Protein AF-A0A8J3N6V7-F1 (afdb_monomer_lite)

pLDDT: mean 83.34, std 15.11, range [44.16, 98.31]

Structure (mmCIF, N/CA/C/O backbone):
data_AF-A0A8J3N6V7-F1
#
_entry.id   AF-A0A8J3N6V7-F1
#
loop_
_atom_site.group_PDB
_atom_site.id
_atom_site.type_symbol
_atom_site.label_atom_id
_atom_site.label_alt_id
_atom_site.label_comp_id
_atom_site.label_asym_id
_atom_site.label_entity_id
_atom_site.label_seq_id
_atom_site.pdbx_PDB_ins_code
_atom_site.Cartn_x
_atom_site.Cartn_y
_atom_site.Cartn_z
_atom_site.occupancy
_atom_site.B_iso_or_equiv
_atom_site.auth_seq_id
_atom_site.auth_comp_id
_atom_site.auth_asym_id
_atom_site.auth_atom_id
_atom_site.pdbx_PDB_model_num
ATOM 1 N N . MET A 1 1 ? -16.005 19.992 15.687 1.00 70.00 1 MET A N 1
ATOM 2 C CA . MET A 1 1 ? -16.050 19.613 14.251 1.00 70.00 1 MET A CA 1
ATOM 3 C C . MET A 1 1 ? -14.621 19.441 13.765 1.00 70.00 1 MET A C 1
ATOM 5 O O . MET A 1 1 ? -13.797 20.247 14.166 1.00 70.00 1 MET A O 1
ATOM 9 N N . VAL A 1 2 ? -14.313 18.426 12.957 1.00 78.38 2 VAL A N 1
ATOM 10 C CA . VAL A 1 2 ? -12.953 18.205 12.432 1.00 78.38 2 VAL A CA 1
ATOM 11 C C . VAL A 1 2 ? -13.004 18.230 10.909 1.00 78.38 2 VAL A C 1
ATOM 13 O O . VAL A 1 2 ? -13.866 17.579 10.324 1.00 78.38 2 VAL A O 1
ATOM 16 N N . LEU A 1 3 ? -12.114 18.998 10.284 1.00 80.56 3 LEU A N 1
ATOM 17 C CA . LEU A 1 3 ? -11.921 19.032 8.836 1.00 80.56 3 LEU A CA 1
ATOM 18 C C . LEU A 1 3 ? -10.504 18.544 8.528 1.00 80.56 3 LEU A C 1
ATOM 20 O O . LEU A 1 3 ? -9.555 19.041 9.123 1.00 80.56 3 LEU A O 1
ATOM 24 N N . GLY A 1 4 ? -10.364 17.579 7.621 1.00 83.25 4 GLY A N 1
ATOM 25 C CA . GLY A 1 4 ? -9.066 17.080 7.163 1.00 83.25 4 GLY A CA 1
ATOM 26 C C . GLY A 1 4 ? -8.728 17.609 5.772 1.00 83.25 4 GLY A C 1
ATOM 27 O O . GLY A 1 4 ? -9.557 17.519 4.867 1.00 83.25 4 GLY A O 1
ATOM 28 N N . LEU A 1 5 ? -7.523 18.147 5.604 1.00 82.62 5 LEU A N 1
ATOM 29 C CA . LEU A 1 5 ? -6.927 18.494 4.318 1.00 82.62 5 LEU A CA 1
ATOM 30 C C . LEU A 1 5 ? -5.714 17.594 4.095 1.00 82.62 5 LEU A C 1
ATOM 32 O O . LEU A 1 5 ? -4.685 17.752 4.755 1.00 82.62 5 LEU A O 1
ATOM 36 N N . ASP A 1 6 ? -5.869 16.644 3.177 1.00 81.44 6 ASP A N 1
ATOM 37 C CA . ASP A 1 6 ? -4.830 15.674 2.846 1.00 81.44 6 ASP A CA 1
ATOM 38 C C . ASP A 1 6 ? -3.865 16.223 1.780 1.00 81.44 6 ASP A C 1
ATOM 40 O O . ASP A 1 6 ? -4.287 16.973 0.896 1.00 81.44 6 ASP A O 1
ATOM 44 N N . ALA A 1 7 ? -2.587 15.851 1.884 1.00 77.88 7 ALA A N 1
ATOM 45 C CA . ALA A 1 7 ? -1.498 16.173 0.957 1.00 77.88 7 ALA A CA 1
ATOM 46 C C . ALA A 1 7 ? -1.529 17.614 0.400 1.00 77.88 7 ALA A C 1
ATOM 48 O O . ALA A 1 7 ? -1.449 17.842 -0.811 1.00 77.88 7 ALA A O 1
ATOM 49 N N . VAL A 1 8 ? -1.659 18.614 1.281 1.00 81.06 8 VAL A N 1
ATOM 50 C CA . VAL A 1 8 ? -1.829 20.025 0.876 1.00 81.06 8 VAL A CA 1
ATOM 51 C C . VAL A 1 8 ? -0.687 20.513 -0.011 1.00 81.06 8 VAL A C 1
ATOM 53 O O . VAL A 1 8 ? -0.921 21.326 -0.904 1.00 81.06 8 VAL A O 1
ATOM 56 N N . ASP A 1 9 ? 0.524 19.995 0.194 1.00 74.69 9 ASP A N 1
ATOM 57 C CA . ASP A 1 9 ? 1.699 20.315 -0.610 1.00 74.69 9 ASP A CA 1
ATOM 58 C C . ASP A 1 9 ? 1.623 19.784 -2.055 1.00 74.69 9 ASP A C 1
ATOM 60 O O . ASP A 1 9 ? 2.189 20.394 -2.957 1.00 74.69 9 ASP A O 1
ATOM 64 N N . GLU A 1 10 ? 0.873 18.710 -2.321 1.00 74.25 10 GLU A N 1
ATOM 65 C CA . GLU A 1 10 ? 0.648 18.206 -3.686 1.00 74.25 10 GLU A CA 1
ATOM 66 C C . GLU A 1 10 ? -0.316 19.124 -4.459 1.00 74.25 10 GLU A C 1
ATOM 68 O O . GLU A 1 10 ? -0.092 19.449 -5.629 1.00 74.25 10 GLU A O 1
ATOM 73 N N . ALA A 1 11 ? -1.334 19.658 -3.775 1.00 69.00 11 ALA A N 1
ATOM 74 C CA . ALA A 1 11 ? -2.260 20.640 -4.342 1.00 69.00 11 ALA A CA 1
ATOM 75 C C . ALA A 1 11 ? -1.586 21.989 -4.682 1.00 69.00 11 ALA A C 1
ATOM 77 O O . ALA A 1 11 ? -2.120 22.762 -5.484 1.00 69.00 11 ALA A O 1
ATOM 78 N N . LEU A 1 12 ? -0.391 22.267 -4.138 1.00 64.50 12 LEU A N 1
ATOM 79 C CA . LEU A 1 12 ? 0.423 23.442 -4.488 1.00 64.50 12 LEU A CA 1
ATOM 80 C C . LEU A 1 12 ? 0.924 23.428 -5.930 1.00 64.50 12 LEU A C 1
ATOM 82 O O . LEU A 1 12 ? 1.363 24.463 -6.429 1.00 64.50 12 LEU A O 1
ATOM 86 N N . HIS A 1 13 ? 0.848 22.290 -6.615 1.00 63.00 13 HIS A N 1
ATOM 87 C CA . HIS A 1 13 ? 1.243 22.174 -8.014 1.00 63.00 13 HIS A CA 1
ATOM 88 C C . HIS A 1 13 ? 0.054 22.262 -8.987 1.00 63.00 13 HIS A C 1
ATOM 90 O O . HIS A 1 13 ? 0.258 22.510 -10.175 1.00 63.00 13 HIS A O 1
ATOM 96 N N . GLU A 1 14 ? -1.191 22.167 -8.501 1.00 63.19 14 GLU A N 1
ATOM 97 C CA . GLU A 1 14 ? -2.401 22.256 -9.331 1.00 63.19 14 GLU A CA 1
ATOM 98 C C . GLU A 1 14 ? -2.981 23.683 -9.371 1.00 63.19 14 GLU A C 1
ATOM 100 O O . GLU A 1 14 ? -3.618 24.156 -8.429 1.00 63.19 14 GLU A O 1
ATOM 105 N N . SER A 1 15 ? -2.804 24.379 -10.496 1.00 59.84 15 SER A N 1
ATOM 106 C CA . SER A 1 15 ? -3.054 25.826 -10.651 1.00 59.84 15 SER A CA 1
ATOM 107 C C . SER A 1 15 ? -4.484 26.316 -10.356 1.00 59.84 15 SER A C 1
ATOM 109 O O . SER A 1 15 ? -4.684 27.505 -10.109 1.00 59.84 15 SER A O 1
ATOM 111 N N . GLY A 1 16 ? -5.492 25.439 -10.357 1.00 66.44 16 GLY A N 1
ATOM 112 C CA . GLY A 1 16 ? -6.901 25.834 -10.224 1.00 66.44 16 GLY A CA 1
ATOM 113 C C . GLY A 1 16 ? -7.417 26.005 -8.789 1.00 66.44 16 GLY A C 1
ATOM 114 O O . GLY A 1 16 ? -8.320 26.808 -8.557 1.00 66.44 16 GLY A O 1
ATOM 115 N N . LYS A 1 17 ? -6.873 25.266 -7.810 1.00 67.19 17 LYS A N 1
ATOM 116 C CA . LYS A 1 17 ? -7.436 25.182 -6.439 1.00 67.19 17 LYS A CA 1
ATOM 117 C C . LYS A 1 17 ? -6.593 25.874 -5.365 1.00 67.19 17 LYS A C 1
ATOM 119 O O . LYS A 1 17 ? -7.072 26.083 -4.249 1.00 67.19 17 LYS A O 1
ATOM 124 N N . GLN A 1 18 ? -5.379 26.294 -5.713 1.00 77.25 18 GLN A N 1
ATOM 125 C CA . GLN A 1 18 ? -4.401 26.874 -4.787 1.00 77.25 18 GLN A CA 1
ATOM 126 C C . GLN A 1 18 ? -4.937 28.076 -4.009 1.00 77.25 18 GLN A C 1
ATOM 128 O O . GLN A 1 18 ? -4.739 28.166 -2.802 1.00 77.25 18 GLN A O 1
ATOM 133 N N . ASN A 1 19 ? -5.663 28.983 -4.668 1.00 80.00 19 ASN A N 1
ATOM 134 C CA . ASN A 1 19 ? -6.143 30.206 -4.021 1.00 80.00 19 ASN A CA 1
ATOM 135 C C . ASN A 1 19 ? -7.217 29.947 -2.959 1.00 80.00 19 ASN A C 1
ATOM 137 O O . ASN A 1 19 ? -7.234 30.629 -1.937 1.00 80.00 19 ASN A O 1
ATOM 141 N N . ALA A 1 20 ? -8.117 28.987 -3.183 1.00 83.56 20 ALA A N 1
ATOM 142 C CA . ALA A 1 20 ? -9.148 28.646 -2.205 1.00 83.56 20 ALA A CA 1
ATOM 143 C C . ALA A 1 20 ? -8.531 27.946 -0.988 1.00 83.56 20 ALA A C 1
ATOM 145 O O . ALA A 1 20 ? -8.817 28.321 0.148 1.00 83.56 20 ALA A O 1
ATOM 146 N N . LEU A 1 21 ? -7.628 26.994 -1.237 1.00 85.25 21 LEU A N 1
ATOM 147 C CA . LEU A 1 21 ? -6.904 26.265 -0.199 1.00 85.25 21 LEU A CA 1
ATOM 148 C C . LEU A 1 21 ? -6.037 27.203 0.650 1.00 85.25 21 LEU A C 1
ATOM 150 O O . LEU A 1 21 ? -6.112 27.170 1.875 1.00 85.25 21 LEU A O 1
ATOM 154 N N . ARG A 1 22 ? -5.294 28.110 0.003 1.00 86.19 22 ARG A N 1
ATOM 155 C CA . ARG A 1 22 ? -4.493 29.141 0.676 1.00 86.19 22 ARG A CA 1
ATOM 156 C C . ARG A 1 22 ? -5.351 30.014 1.581 1.00 86.19 22 ARG A C 1
ATOM 158 O O . ARG A 1 22 ? -4.991 30.235 2.729 1.00 86.19 22 ARG A O 1
ATOM 165 N N . LYS A 1 23 ? -6.481 30.511 1.067 1.00 87.69 23 LYS A N 1
ATOM 166 C CA . LYS A 1 23 ? -7.403 31.359 1.835 1.00 87.69 23 LYS A CA 1
ATOM 167 C C . LYS A 1 23 ? -7.973 30.628 3.044 1.00 87.69 23 LYS A C 1
ATOM 169 O O . LYS A 1 23 ? -8.047 31.228 4.106 1.00 87.69 23 LYS A O 1
ATOM 174 N N . LEU A 1 24 ? -8.348 29.357 2.892 1.00 87.31 24 LEU A N 1
ATOM 175 C CA . LEU A 1 24 ? -8.843 28.540 3.998 1.00 87.31 24 LEU A CA 1
ATOM 176 C C . LEU A 1 24 ? -7.774 28.369 5.085 1.00 87.31 24 LEU A C 1
ATOM 178 O O . LEU A 1 24 ? -8.057 28.619 6.250 1.00 87.31 24 LEU A O 1
ATOM 182 N N . LEU A 1 25 ? -6.552 27.996 4.695 1.00 87.50 25 LEU A N 1
ATOM 183 C CA . LEU A 1 25 ? -5.441 27.784 5.625 1.00 87.50 25 LEU A CA 1
ATOM 184 C C . LEU A 1 25 ? -5.041 29.072 6.349 1.00 87.50 25 LEU A C 1
ATOM 186 O O . LEU A 1 25 ? -4.900 29.056 7.566 1.00 87.50 25 LEU A O 1
ATOM 190 N N . LEU A 1 26 ? -4.923 30.192 5.625 1.00 86.31 26 LEU A N 1
ATOM 191 C CA . LEU A 1 26 ? -4.644 31.501 6.223 1.00 86.31 26 LEU A CA 1
ATOM 192 C C . LEU A 1 26 ? -5.761 31.949 7.163 1.00 86.31 26 LEU A C 1
ATOM 194 O O . LEU A 1 26 ? -5.479 32.413 8.259 1.00 86.31 26 LEU A O 1
ATOM 198 N N . TRP A 1 27 ? -7.023 31.771 6.770 1.00 87.06 27 TRP A N 1
ATOM 199 C CA . TRP A 1 27 ? -8.147 32.111 7.634 1.00 87.06 27 TRP A CA 1
ATOM 200 C C . TRP A 1 27 ? -8.127 31.284 8.922 1.00 87.06 27 TRP A C 1
ATOM 202 O O . TRP A 1 27 ? -8.248 31.845 10.007 1.00 87.06 27 TRP A O 1
ATOM 212 N N . SER A 1 28 ? -7.929 29.965 8.823 1.00 85.38 28 SER A N 1
ATOM 213 C CA . SER A 1 28 ? -7.804 29.094 9.997 1.00 85.38 28 SER A CA 1
ATOM 214 C C . SER A 1 28 ? -6.628 29.503 10.883 1.00 85.38 28 SER A C 1
ATOM 216 O O . SER A 1 28 ? -6.771 29.519 12.102 1.00 85.38 28 SER A O 1
ATOM 218 N N . TRP A 1 29 ? -5.509 29.903 10.278 1.00 81.31 29 TRP A N 1
ATOM 219 C CA . TRP A 1 29 ? -4.335 30.405 10.983 1.00 81.31 29 TRP A CA 1
ATOM 220 C C . TRP A 1 29 ? -4.597 31.709 11.749 1.00 81.31 29 TRP A C 1
ATOM 222 O O . TRP A 1 29 ? -4.253 31.828 12.922 1.00 81.31 29 TRP A O 1
ATOM 232 N N . GLU A 1 30 ? -5.263 32.675 11.116 1.00 82.88 30 GLU A N 1
ATOM 233 C CA . GLU A 1 30 ? -5.675 33.926 11.762 1.00 82.88 30 GLU A CA 1
ATOM 234 C C . GLU A 1 30 ? -6.619 33.668 12.942 1.00 82.88 30 GLU A C 1
ATOM 236 O O . GLU A 1 30 ? -6.510 34.324 13.977 1.00 82.88 30 GLU A O 1
ATOM 241 N N . GLN A 1 31 ? -7.536 32.700 12.814 1.00 82.94 31 GLN A N 1
ATOM 242 C CA . GLN A 1 31 ? -8.424 32.338 13.920 1.00 82.94 31 GLN A CA 1
ATOM 243 C C . GLN A 1 31 ? -7.650 31.755 15.107 1.00 82.94 31 GLN A C 1
ATOM 245 O O . GLN A 1 31 ? -7.981 32.099 16.240 1.00 82.94 31 GLN A O 1
ATOM 250 N N . GLU A 1 32 ? -6.622 30.935 14.863 1.00 78.00 32 GLU A N 1
ATOM 251 C CA . GLU A 1 32 ? -5.785 30.330 15.910 1.00 78.00 32 GLU A CA 1
ATOM 252 C C . GLU A 1 32 ? -5.139 31.400 16.805 1.00 78.00 32 GLU A C 1
ATOM 254 O O . GLU A 1 32 ? -5.263 31.349 18.027 1.00 78.00 32 GLU A O 1
ATOM 259 N N . GLY A 1 33 ? -4.561 32.447 16.204 1.00 70.44 33 GLY A N 1
ATOM 260 C CA . GLY A 1 33 ? -3.965 33.572 16.941 1.00 70.44 33 GLY A CA 1
ATOM 261 C C . GLY A 1 33 ? -4.962 34.388 17.780 1.00 70.44 33 GLY A C 1
ATOM 262 O O . GLY A 1 33 ? -4.566 35.160 18.655 1.00 70.44 33 GLY A O 1
ATOM 263 N N . HIS A 1 34 ? -6.266 34.224 17.543 1.00 73.25 34 HIS A N 1
ATOM 264 C CA . HIS A 1 34 ? -7.337 34.887 18.286 1.00 73.25 34 HIS A CA 1
ATOM 265 C C . HIS A 1 34 ? -8.059 33.966 19.282 1.00 73.25 34 HIS A C 1
ATOM 267 O O . HIS A 1 34 ? -8.936 34.435 20.021 1.00 73.25 34 HIS A O 1
ATOM 273 N N . LEU A 1 35 ? -7.705 32.677 19.348 1.00 71.81 35 LEU A N 1
ATOM 274 C CA . LEU A 1 35 ? -8.331 31.737 20.270 1.00 71.81 35 LEU A CA 1
ATOM 275 C C . LEU A 1 35 ? -7.929 32.044 21.718 1.00 71.81 35 LEU A C 1
ATOM 277 O O . LEU A 1 35 ? -6.791 31.877 22.139 1.00 71.81 35 LEU A O 1
ATOM 281 N N . ARG A 1 36 ? -8.917 32.462 22.518 1.00 59.41 36 ARG A N 1
ATOM 282 C CA . ARG A 1 36 ? -8.827 32.526 23.991 1.00 59.41 36 ARG A CA 1
ATOM 283 C C . ARG A 1 36 ? -9.503 31.332 24.684 1.00 59.41 36 ARG A C 1
ATOM 285 O O . ARG A 1 36 ? -9.484 31.250 25.907 1.00 59.41 36 ARG A O 1
ATOM 292 N N . GLN A 1 37 ? -10.163 30.456 23.923 1.00 69.75 37 GLN A N 1
ATOM 293 C CA . GLN A 1 37 ? -10.975 29.320 24.388 1.00 69.75 37 GLN A CA 1
ATOM 294 C C . GLN A 1 37 ? -10.805 28.115 23.446 1.00 69.75 37 GLN A C 1
ATOM 296 O O . GLN A 1 37 ? -10.149 28.234 22.414 1.00 69.75 37 GLN A O 1
ATOM 301 N N . GLN A 1 38 ? -11.421 26.972 23.781 1.00 72.00 38 GLN A N 1
ATOM 302 C CA . GLN A 1 38 ? -11.416 25.776 22.929 1.00 72.00 38 GLN A CA 1
ATOM 303 C C . GLN A 1 38 ? -11.947 26.068 21.511 1.00 72.00 38 GLN A C 1
ATOM 305 O O . GLN A 1 38 ? -12.968 26.751 21.361 1.00 72.00 38 GLN A O 1
ATOM 310 N N . PRO A 1 39 ? -11.300 25.522 20.466 1.00 75.12 39 PRO A N 1
ATOM 311 C CA . PRO A 1 39 ? -11.699 25.762 19.089 1.00 75.12 39 PRO A CA 1
ATOM 312 C C . PRO A 1 39 ? -13.065 25.137 18.781 1.00 75.12 39 PRO A C 1
ATOM 314 O O . PRO A 1 39 ? -13.363 23.999 19.143 1.00 75.12 39 PRO A O 1
ATOM 317 N N . ARG A 1 40 ? -13.903 25.869 18.034 1.00 79.38 40 ARG A N 1
ATOM 318 C CA . ARG A 1 40 ? -15.197 25.358 17.533 1.00 79.38 40 ARG A CA 1
ATOM 319 C C . ARG A 1 40 ? -15.012 24.279 16.457 1.00 79.38 40 ARG A C 1
ATOM 321 O O . ARG A 1 40 ? -15.890 23.433 16.252 1.00 79.38 40 ARG A O 1
ATOM 328 N N . ALA A 1 41 ? -13.880 24.319 15.760 1.00 80.19 41 ALA A N 1
ATOM 329 C CA . ALA A 1 41 ? -13.495 23.347 14.755 1.00 80.19 41 ALA A CA 1
ATOM 330 C C . ALA A 1 41 ? -11.974 23.179 14.713 1.00 80.19 41 ALA A C 1
ATOM 332 O O . ALA A 1 41 ? -11.251 24.151 14.898 1.00 80.19 41 ALA A O 1
ATOM 333 N N . THR A 1 42 ? -11.518 21.963 14.428 1.00 80.88 42 THR A N 1
ATOM 334 C CA . THR A 1 42 ? -10.102 21.623 14.258 1.00 80.88 42 THR A CA 1
ATOM 335 C C . THR A 1 42 ? -9.836 21.331 12.789 1.00 80.88 42 THR A C 1
ATOM 337 O O . THR A 1 42 ? -10.547 20.525 12.183 1.00 80.88 42 THR A O 1
ATOM 340 N N . LEU A 1 43 ? -8.821 21.981 12.223 1.00 82.69 43 LEU A N 1
ATOM 341 C CA . LEU A 1 43 ? -8.315 21.682 10.889 1.00 82.69 43 LEU A CA 1
ATOM 342 C C . LEU A 1 43 ? -7.086 20.782 11.024 1.00 82.69 43 LEU A C 1
ATOM 344 O O . LEU A 1 43 ? -6.097 21.182 11.627 1.00 82.69 43 LEU A O 1
ATOM 348 N N . ILE A 1 44 ? -7.151 19.578 10.468 1.00 83.06 44 ILE A N 1
ATOM 349 C CA . ILE A 1 44 ? -6.011 18.668 10.369 1.00 83.06 44 ILE A CA 1
ATOM 350 C C . ILE A 1 44 ? -5.441 18.819 8.967 1.00 83.06 44 ILE A C 1
ATOM 352 O O . ILE A 1 44 ? -6.160 18.643 7.985 1.00 83.06 44 ILE A O 1
ATOM 356 N N . VAL A 1 45 ? -4.161 19.159 8.880 1.00 81.69 45 VAL A N 1
ATOM 357 C CA . VAL A 1 45 ? -3.454 19.352 7.614 1.00 81.69 45 VAL A CA 1
ATOM 358 C C . VAL A 1 45 ? -2.314 18.357 7.548 1.00 81.69 45 VAL A C 1
ATOM 360 O O . VAL A 1 45 ? -1.468 18.335 8.437 1.00 81.69 45 VAL A O 1
ATOM 363 N N . THR A 1 46 ? -2.261 17.563 6.486 1.00 81.12 46 THR A N 1
ATOM 364 C CA . THR A 1 46 ? -1.107 16.702 6.220 1.00 81.12 46 THR A CA 1
ATOM 365 C C . THR A 1 46 ? -0.270 17.305 5.098 1.00 81.12 46 THR A C 1
ATOM 367 O O . THR A 1 46 ? -0.807 17.716 4.063 1.00 81.12 46 THR A O 1
ATOM 370 N N . CYS A 1 47 ? 1.044 17.340 5.287 1.00 77.94 47 CYS A N 1
ATOM 371 C CA . CYS A 1 47 ? 2.004 17.756 4.272 1.00 77.94 47 CYS A CA 1
ATOM 372 C C . CYS A 1 47 ? 3.333 17.021 4.476 1.00 77.94 47 CYS A C 1
ATOM 374 O O . CYS A 1 47 ? 3.611 16.544 5.575 1.00 77.94 47 CYS A O 1
ATOM 376 N N . ARG A 1 48 ? 4.165 16.928 3.433 1.00 72.06 48 ARG A N 1
ATOM 377 C CA . ARG A 1 48 ? 5.506 16.316 3.551 1.00 72.06 48 ARG A CA 1
ATOM 378 C C . ARG A 1 48 ? 6.507 17.190 4.302 1.00 72.06 48 ARG A C 1
ATOM 380 O O . ARG A 1 48 ? 7.392 16.668 4.970 1.00 72.06 48 ARG A O 1
ATOM 387 N N . ASN A 1 49 ? 6.404 18.507 4.139 1.00 75.44 49 ASN A N 1
ATOM 388 C CA . ASN A 1 49 ? 7.351 19.462 4.698 1.00 75.44 49 ASN A CA 1
ATOM 389 C C . ASN A 1 49 ? 6.604 20.682 5.246 1.00 75.44 49 ASN A C 1
ATOM 391 O O . ASN A 1 49 ? 6.148 21.548 4.496 1.00 75.44 49 ASN A O 1
ATOM 395 N N . THR A 1 50 ? 6.510 20.761 6.572 1.00 77.12 50 THR A N 1
ATOM 396 C CA . THR A 1 50 ? 5.850 21.863 7.283 1.00 77.12 50 THR A CA 1
ATOM 397 C C . THR A 1 50 ? 6.507 23.214 6.988 1.00 77.12 50 THR A C 1
ATOM 399 O O . THR A 1 50 ? 5.814 24.229 6.917 1.00 77.12 50 THR A O 1
ATOM 402 N N . ASN A 1 51 ? 7.818 23.241 6.719 1.00 77.69 51 ASN A N 1
ATOM 403 C CA . ASN A 1 51 ? 8.539 24.473 6.389 1.00 77.69 51 ASN A CA 1
ATOM 404 C C . ASN A 1 51 ? 8.177 25.004 4.998 1.00 77.69 51 ASN A C 1
ATOM 406 O O . ASN A 1 51 ? 8.025 26.211 4.821 1.00 77.69 51 ASN A O 1
ATOM 410 N N . GLU A 1 52 ? 8.014 24.120 4.011 1.00 77.94 52 GLU A N 1
ATOM 411 C CA . GLU A 1 52 ? 7.557 24.516 2.672 1.00 77.94 52 GLU A CA 1
ATOM 412 C C . GLU A 1 52 ? 6.132 25.065 2.722 1.00 77.94 52 GLU A C 1
ATOM 414 O O . GLU A 1 52 ? 5.845 26.097 2.112 1.00 77.94 52 GLU A O 1
ATOM 419 N N . LEU A 1 53 ? 5.258 24.427 3.508 1.00 80.88 53 LEU A N 1
ATOM 420 C CA . LEU A 1 53 ? 3.893 24.898 3.716 1.00 80.88 53 LEU A CA 1
ATOM 421 C C . LEU A 1 53 ? 3.867 26.287 4.374 1.00 80.88 53 LEU A C 1
ATOM 423 O O . LEU A 1 53 ? 3.168 27.182 3.895 1.00 80.88 53 LEU A O 1
ATOM 427 N N . ALA A 1 54 ? 4.659 26.492 5.430 1.00 81.00 54 ALA A N 1
ATOM 428 C CA . ALA A 1 54 ? 4.788 27.785 6.099 1.00 81.00 54 ALA A CA 1
ATOM 429 C C . ALA A 1 54 ? 5.305 28.875 5.154 1.00 81.00 54 ALA A C 1
ATOM 431 O O . ALA A 1 54 ? 4.745 29.972 5.099 1.00 81.00 54 ALA A O 1
ATOM 432 N N . HIS A 1 55 ? 6.340 28.555 4.372 1.00 81.50 55 HIS A N 1
ATOM 433 C CA . HIS A 1 55 ? 6.910 29.465 3.385 1.00 81.50 55 HIS A CA 1
ATOM 434 C C . HIS A 1 55 ? 5.882 29.856 2.318 1.00 81.50 55 HIS A C 1
ATOM 436 O O . HIS A 1 55 ? 5.742 31.035 1.995 1.00 81.50 55 HIS A O 1
ATOM 442 N N . TRP A 1 56 ? 5.117 28.889 1.808 1.00 80.88 56 TRP A N 1
ATOM 443 C CA . TRP A 1 56 ? 4.074 29.149 0.820 1.00 80.88 56 TRP A CA 1
ATOM 444 C C . TRP A 1 56 ? 2.958 30.045 1.367 1.00 80.88 56 TRP A C 1
ATOM 446 O O . TRP A 1 56 ? 2.523 30.981 0.683 1.00 80.88 56 TRP A O 1
ATOM 456 N N . LEU A 1 57 ? 2.505 29.787 2.596 1.00 80.88 57 LEU A N 1
ATOM 457 C CA . LEU A 1 57 ? 1.496 30.607 3.267 1.00 80.88 57 LEU A CA 1
ATOM 458 C C . LEU A 1 57 ? 2.041 31.994 3.638 1.00 80.88 57 LEU A C 1
ATOM 460 O O . LEU A 1 57 ? 1.277 32.959 3.640 1.00 80.88 57 LEU A O 1
ATOM 464 N N . GLY A 1 58 ? 3.352 32.116 3.857 1.00 81.00 58 GLY A N 1
ATOM 465 C CA . GLY A 1 58 ? 4.001 33.345 4.309 1.00 81.00 58 GLY A CA 1
ATOM 466 C C . GLY A 1 58 ? 3.690 33.651 5.773 1.00 81.00 58 GLY A C 1
ATOM 467 O O . GLY A 1 58 ? 3.498 34.813 6.122 1.00 81.00 58 GLY A O 1
ATOM 468 N N . ILE A 1 59 ? 3.579 32.612 6.604 1.00 75.69 59 ILE A N 1
ATOM 469 C CA . ILE A 1 59 ? 3.193 32.727 8.014 1.00 75.69 59 ILE A CA 1
ATOM 470 C C . ILE A 1 59 ? 4.368 32.437 8.949 1.00 75.69 59 ILE A C 1
ATOM 472 O O . ILE A 1 59 ? 5.240 31.621 8.651 1.00 75.69 59 ILE A O 1
ATOM 476 N N . SER A 1 60 ? 4.346 33.100 10.101 1.00 72.88 60 SER A N 1
ATOM 477 C CA . SER A 1 60 ? 5.260 32.894 11.228 1.00 72.88 60 SER A CA 1
ATOM 478 C C . SER A 1 60 ? 4.470 32.403 12.437 1.00 72.88 60 SER A C 1
ATOM 480 O O . SER A 1 60 ? 3.248 32.546 12.458 1.00 72.88 60 SER A O 1
ATOM 482 N N . SER A 1 61 ? 5.163 31.861 13.444 1.00 66.50 61 SER A N 1
ATOM 483 C CA . SER A 1 61 ? 4.535 31.444 14.703 1.00 66.50 61 SER A CA 1
ATOM 484 C C . SER A 1 61 ? 3.693 32.565 15.328 1.00 66.50 61 SER A C 1
ATOM 486 O O . SER A 1 61 ? 4.174 33.701 15.388 1.00 66.50 61 SER A O 1
ATOM 488 N N . PRO A 1 62 ? 2.461 32.280 15.796 1.00 63.97 62 PRO A N 1
ATOM 489 C CA . PRO A 1 62 ? 1.617 33.246 16.482 1.00 63.97 62 PRO A CA 1
ATOM 490 C C . PRO A 1 62 ? 1.927 33.272 17.989 1.00 63.97 62 PRO A C 1
ATOM 492 O O . PRO A 1 62 ? 1.436 34.141 18.704 1.00 63.97 62 PRO A O 1
ATOM 495 N N . TYR A 1 63 ? 2.738 32.326 18.475 1.00 64.56 63 TYR A N 1
ATOM 496 C CA . TYR A 1 63 ? 3.148 32.194 19.859 1.00 64.56 63 TYR A CA 1
ATOM 497 C C . TYR A 1 63 ? 4.543 32.800 19.997 1.00 64.56 63 TYR A C 1
ATOM 499 O O . TYR A 1 63 ? 5.498 32.322 19.387 1.00 64.56 63 TYR A O 1
ATOM 507 N N . GLU A 1 64 ? 4.664 33.844 20.820 1.00 57.19 64 GLU A N 1
ATOM 508 C CA . GLU A 1 64 ? 5.885 34.657 20.976 1.00 57.19 64 GLU A CA 1
ATOM 509 C C . GLU A 1 64 ? 7.150 33.846 21.329 1.00 57.19 64 GLU A C 1
ATOM 511 O O . GLU A 1 64 ? 8.265 34.316 21.104 1.00 57.19 64 GLU A O 1
ATOM 516 N N . TYR A 1 65 ? 6.989 32.625 21.850 1.00 59.22 65 TYR A N 1
ATOM 517 C CA . TYR A 1 65 ? 8.077 31.748 22.290 1.00 59.22 65 TYR A CA 1
ATOM 518 C C . TYR A 1 65 ? 8.278 30.496 21.424 1.00 59.22 65 TYR A C 1
ATOM 520 O O . TYR A 1 65 ? 9.244 29.765 21.647 1.00 59.22 65 TYR A O 1
ATOM 528 N N . GLU A 1 66 ? 7.413 30.230 20.440 1.00 61.69 66 GLU A N 1
ATOM 529 C CA . GLU A 1 66 ? 7.572 29.069 19.557 1.00 61.69 66 GLU A CA 1
ATOM 530 C C . GLU A 1 66 ? 8.244 29.468 18.249 1.00 61.69 66 GLU A C 1
ATOM 532 O O . GLU A 1 66 ? 7.804 30.373 17.545 1.00 61.69 66 GLU A O 1
ATOM 537 N N . LEU A 1 67 ? 9.314 28.756 17.896 1.00 59.88 67 LEU A N 1
ATOM 538 C CA . LEU A 1 67 ? 10.064 28.986 16.660 1.00 59.88 67 LEU A CA 1
ATOM 539 C C . LEU A 1 67 ? 9.319 28.498 15.409 1.00 59.88 67 LEU A C 1
ATOM 541 O O . LEU A 1 67 ? 9.672 28.898 14.300 1.00 59.88 67 LEU A O 1
ATOM 545 N N . LYS A 1 68 ? 8.320 27.620 15.566 1.00 62.53 68 LYS A N 1
ATOM 546 C CA . LYS A 1 68 ? 7.633 26.958 14.456 1.00 62.53 68 LYS A CA 1
ATOM 547 C C . LYS A 1 68 ? 6.197 27.466 14.297 1.00 62.53 68 LYS A C 1
ATOM 549 O O . LYS A 1 68 ? 5.493 27.605 15.289 1.00 62.53 68 LYS A O 1
ATOM 554 N N . PRO A 1 69 ? 5.739 27.699 13.057 1.00 62.50 69 PRO A N 1
ATOM 555 C CA . PRO A 1 69 ? 4.404 28.202 12.759 1.00 62.50 69 PRO A CA 1
ATOM 556 C C . PRO A 1 69 ? 3.317 27.132 12.801 1.00 62.50 69 PRO A C 1
ATOM 558 O O . PRO A 1 69 ? 2.229 27.380 12.326 1.00 62.50 69 PRO A O 1
ATOM 561 N N . PHE A 1 70 ? 3.570 25.935 13.313 1.00 70.31 70 PHE A N 1
ATOM 562 C CA . PHE A 1 70 ? 2.530 24.932 13.494 1.00 70.31 70 PHE A CA 1
ATOM 563 C C . PHE A 1 70 ? 2.842 24.150 14.762 1.00 70.31 70 PHE A C 1
ATOM 565 O O . PHE A 1 70 ? 4.004 23.816 15.004 1.00 70.31 70 PHE A O 1
ATOM 572 N N . HIS A 1 71 ? 1.811 23.822 15.541 1.00 65.56 71 HIS A N 1
ATOM 573 C CA . HIS A 1 71 ? 1.918 22.741 16.512 1.00 65.56 71 HIS A CA 1
ATOM 574 C C . HIS A 1 71 ? 2.071 21.434 15.733 1.00 65.56 71 HIS A C 1
ATOM 576 O O . HIS A 1 71 ? 1.103 20.857 15.237 1.00 65.56 71 HIS A O 1
ATOM 582 N N . GLU A 1 72 ? 3.318 21.007 15.564 1.00 61.16 72 GLU A N 1
ATOM 583 C CA . GLU A 1 72 ? 3.648 19.740 14.931 1.00 61.16 72 GLU A CA 1
ATOM 584 C C . GLU A 1 72 ? 3.235 18.606 15.871 1.00 61.16 72 GLU A C 1
ATOM 586 O O . GLU A 1 72 ? 3.956 18.242 16.797 1.00 61.16 72 GLU A O 1
ATOM 591 N N . VAL A 1 73 ? 2.058 18.034 15.630 1.00 61.84 73 VAL A N 1
ATOM 592 C CA . VAL A 1 73 ? 1.808 16.655 16.039 1.00 61.84 73 VAL A CA 1
ATOM 593 C C . VAL A 1 73 ? 2.348 15.795 14.908 1.00 61.84 73 VAL A C 1
ATOM 595 O O . VAL A 1 73 ? 1.681 15.596 13.893 1.00 61.84 73 VAL A O 1
ATOM 598 N N . GLU A 1 74 ? 3.592 15.346 15.046 1.00 56.38 74 GLU A N 1
ATOM 599 C CA . GLU A 1 74 ? 4.164 14.366 14.129 1.00 56.38 74 GLU A CA 1
ATOM 600 C C . GLU A 1 74 ? 3.451 13.029 14.363 1.00 56.38 74 GLU A C 1
ATOM 602 O O . GLU A 1 74 ? 3.807 12.240 15.236 1.00 56.38 74 GLU A O 1
ATOM 607 N N . VAL A 1 75 ? 2.371 12.807 13.616 1.00 60.75 75 VAL A N 1
ATOM 608 C CA . VAL A 1 75 ? 1.728 11.498 13.541 1.00 60.75 75 VAL A CA 1
ATOM 609 C C . VAL A 1 75 ? 2.485 10.712 12.486 1.00 60.75 75 VAL A C 1
ATOM 611 O O . VAL A 1 75 ? 2.269 10.893 11.287 1.00 60.75 75 VAL A O 1
ATOM 614 N N . VAL A 1 76 ? 3.407 9.862 12.929 1.00 59.81 76 VAL A N 1
ATOM 615 C CA . VAL A 1 76 ? 4.078 8.917 12.038 1.00 59.81 76 VAL A CA 1
ATOM 616 C C . VAL A 1 76 ? 3.019 7.933 11.539 1.00 59.81 76 VAL A C 1
ATOM 618 O O . VAL A 1 76 ? 2.479 7.137 12.305 1.00 59.81 76 VAL A O 1
ATOM 621 N N . VAL A 1 77 ? 2.671 8.032 10.256 1.00 65.12 77 VAL A N 1
ATOM 622 C CA . VAL A 1 77 ? 1.750 7.095 9.605 1.00 65.12 77 VAL A CA 1
ATOM 623 C C . VAL A 1 77 ? 2.560 5.896 9.123 1.00 65.12 77 VAL A C 1
ATOM 625 O O . VAL A 1 77 ? 2.992 5.842 7.971 1.00 65.12 77 VAL A O 1
ATOM 628 N N . ASP A 1 78 ? 2.778 4.956 10.035 1.00 77.56 78 ASP A N 1
ATOM 629 C CA . ASP A 1 78 ? 3.412 3.672 9.752 1.00 77.56 78 ASP A CA 1
ATOM 630 C C . ASP A 1 78 ? 2.371 2.589 9.416 1.00 77.56 78 ASP A C 1
ATOM 632 O O . ASP A 1 78 ? 1.180 2.850 9.223 1.00 77.56 78 ASP A O 1
ATOM 636 N N . GLU A 1 79 ? 2.830 1.343 9.288 1.00 87.44 79 GLU A N 1
ATOM 637 C CA . GLU A 1 79 ? 1.924 0.197 9.292 1.00 87.44 79 GLU A CA 1
ATOM 638 C C . GLU A 1 79 ? 1.077 0.192 10.555 1.00 87.44 79 GLU A C 1
ATOM 640 O O . GLU A 1 79 ? 1.591 0.433 11.648 1.00 87.44 79 GLU A O 1
ATOM 645 N N . PHE A 1 80 ? -0.183 -0.215 10.418 1.00 89.94 80 PHE A N 1
ATOM 646 C CA . PHE A 1 80 ? -0.965 -0.584 11.582 1.00 89.94 80 PHE A CA 1
ATOM 647 C C . PHE A 1 80 ? -0.192 -1.634 12.382 1.00 89.94 80 PHE A C 1
ATOM 649 O O . PHE A 1 80 ? 0.261 -2.664 11.859 1.00 89.94 80 PHE A O 1
ATOM 656 N N . SER A 1 81 ? -0.064 -1.407 13.682 1.00 90.38 81 SER A N 1
ATOM 657 C CA . SER A 1 81 ? 0.154 -2.497 14.618 1.00 90.38 81 SER A CA 1
ATOM 658 C C . SER A 1 81 ? -0.957 -3.533 14.439 1.00 90.38 81 SER A C 1
ATOM 660 O O . SER A 1 81 ? -2.049 -3.248 13.935 1.00 90.38 81 SER A O 1
ATOM 662 N N . LYS A 1 82 ? -0.693 -4.774 14.849 1.00 91.62 82 LYS A N 1
ATOM 663 C CA . LYS A 1 82 ? -1.700 -5.832 14.726 1.00 91.62 82 LYS A CA 1
ATOM 664 C C . LYS A 1 82 ? -2.987 -5.448 15.465 1.00 91.62 82 LYS A C 1
ATOM 666 O O . LYS A 1 82 ? -4.072 -5.709 14.967 1.00 91.62 82 LYS A O 1
ATOM 671 N N . GLN A 1 83 ? -2.854 -4.768 16.602 1.00 88.44 83 GLN A N 1
ATOM 672 C CA . GLN A 1 83 ? -3.959 -4.286 17.424 1.00 88.44 83 GLN A CA 1
ATOM 673 C C . GLN A 1 83 ? -4.743 -3.159 16.742 1.00 88.44 83 GLN A C 1
ATOM 675 O O . GLN A 1 83 ? -5.970 -3.207 16.718 1.00 88.44 83 GLN A O 1
ATOM 680 N N . GLU A 1 84 ? -4.060 -2.177 16.146 1.00 89.00 84 GLU A N 1
ATOM 681 C CA . GLU A 1 84 ? -4.722 -1.117 15.371 1.00 89.00 84 GLU A CA 1
ATOM 682 C C . GLU A 1 84 ? -5.501 -1.690 14.187 1.00 89.00 84 GLU A C 1
ATOM 684 O O . GLU A 1 84 ? -6.607 -1.229 13.916 1.00 89.00 84 GLU A O 1
ATOM 689 N N . LEU A 1 85 ? -4.979 -2.731 13.527 1.00 93.44 85 LEU A N 1
ATOM 690 C CA . LEU A 1 85 ? -5.701 -3.409 12.453 1.00 93.44 85 LEU A CA 1
ATOM 691 C C . LEU A 1 85 ? -6.986 -4.073 12.971 1.00 93.44 85 LEU A C 1
ATOM 693 O O . LEU A 1 85 ? -8.031 -3.909 12.347 1.00 93.44 85 LEU A O 1
ATOM 697 N N . ILE A 1 86 ? -6.951 -4.757 14.124 1.00 92.00 86 ILE A N 1
ATOM 698 C CA . ILE A 1 86 ? -8.171 -5.313 14.740 1.00 92.00 86 ILE A CA 1
ATOM 699 C C . ILE A 1 86 ? -9.192 -4.206 15.026 1.00 92.00 86 ILE A C 1
ATOM 701 O O . ILE A 1 86 ? -10.365 -4.348 14.686 1.00 92.00 86 ILE A O 1
ATOM 705 N N . LEU A 1 87 ? -8.756 -3.083 15.604 1.00 88.06 87 LEU A N 1
ATOM 706 C CA . LEU A 1 87 ? -9.640 -1.947 15.881 1.00 88.06 87 LEU A CA 1
ATOM 707 C C . LEU A 1 87 ? -10.243 -1.363 14.594 1.00 88.06 87 LEU A C 1
ATOM 709 O O . LEU A 1 87 ? -11.446 -1.103 14.543 1.00 88.06 87 LEU A O 1
ATOM 713 N N . ALA A 1 88 ? -9.434 -1.203 13.545 1.00 90.50 88 ALA A N 1
ATOM 714 C CA . ALA A 1 88 ? -9.889 -0.712 12.249 1.00 90.50 88 ALA A CA 1
ATOM 715 C C . ALA A 1 88 ? -10.921 -1.653 11.608 1.00 90.50 88 ALA A C 1
ATOM 717 O O . ALA A 1 88 ? -11.919 -1.189 11.051 1.00 90.50 88 ALA A O 1
ATOM 718 N N . VAL A 1 89 ? -10.726 -2.970 11.717 1.00 92.56 89 VAL A N 1
ATOM 719 C CA . VAL A 1 89 ? -11.677 -3.971 11.214 1.00 92.56 89 VAL A CA 1
ATOM 720 C C . VAL A 1 89 ? -12.988 -3.909 11.987 1.00 92.56 89 VAL A C 1
ATOM 722 O O . VAL A 1 89 ? -14.044 -3.838 11.365 1.00 92.56 89 VAL A O 1
ATOM 725 N N . SER A 1 90 ? -12.940 -3.858 13.318 1.00 88.31 90 SER A N 1
ATOM 726 C CA . SER A 1 90 ? -14.138 -3.734 14.160 1.00 88.31 90 SER A CA 1
ATOM 727 C C . SER A 1 90 ? -14.943 -2.464 13.879 1.00 88.31 90 SER A C 1
ATOM 729 O O . SER A 1 90 ? -16.147 -2.432 14.121 1.00 88.31 90 SER A O 1
ATOM 731 N N . LEU A 1 91 ? -14.302 -1.415 13.358 1.00 87.81 91 LEU A N 1
ATOM 732 C CA . LEU A 1 91 ? -14.977 -0.180 12.973 1.00 87.81 91 LEU A CA 1
ATOM 733 C C . LEU A 1 91 ? -15.554 -0.236 11.550 1.00 87.81 91 LEU A C 1
ATOM 735 O O . LEU A 1 91 ? -16.678 0.206 11.319 1.00 87.81 91 LEU A O 1
ATOM 739 N N . HIS A 1 92 ? -14.784 -0.737 10.582 1.00 90.50 92 HIS A N 1
ATOM 740 C CA . HIS A 1 92 ? -15.111 -0.586 9.159 1.00 90.50 92 HIS A CA 1
ATOM 741 C C . HIS A 1 92 ? -15.640 -1.852 8.490 1.00 90.50 92 HIS A C 1
ATOM 743 O O . HIS A 1 92 ? -16.429 -1.752 7.553 1.00 90.50 92 HIS A O 1
ATOM 749 N N . LEU A 1 93 ? -15.214 -3.028 8.949 1.00 93.12 93 LEU A N 1
ATOM 750 C CA . LEU A 1 93 ? -15.559 -4.335 8.386 1.00 93.12 93 LEU A CA 1
ATOM 751 C C . LEU A 1 93 ? -16.005 -5.310 9.476 1.00 93.12 93 LEU A C 1
ATOM 753 O O . LEU A 1 93 ? -15.442 -6.398 9.629 1.00 93.12 93 LEU A O 1
ATOM 757 N N . PRO A 1 94 ? -17.019 -4.952 10.260 1.00 90.19 94 PRO A N 1
ATOM 758 C CA . PRO A 1 94 ? -17.212 -5.632 11.521 1.00 90.19 94 PRO A CA 1
ATOM 759 C C . PRO A 1 94 ? -17.783 -7.055 11.388 1.00 90.19 94 PRO A C 1
ATOM 761 O O . PRO A 1 94 ? -17.544 -7.894 12.249 1.00 90.19 94 PRO A O 1
ATOM 764 N N . ILE A 1 95 ? -18.411 -7.384 10.251 1.00 90.31 95 ILE A N 1
ATOM 765 C CA . ILE A 1 95 ? -18.789 -8.765 9.884 1.00 90.31 95 ILE A CA 1
ATOM 766 C C . ILE A 1 95 ? -17.554 -9.688 9.800 1.00 90.31 95 ILE A C 1
ATOM 768 O O . ILE A 1 95 ? -17.671 -10.898 9.974 1.00 90.3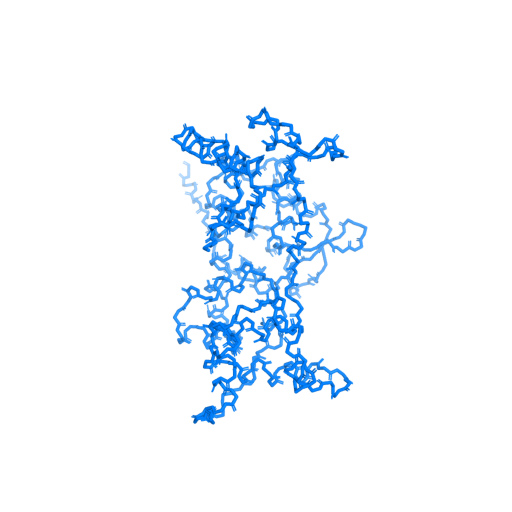1 95 ILE A O 1
ATOM 772 N N . PHE A 1 96 ? -16.361 -9.133 9.561 1.00 93.56 96 PHE A N 1
ATOM 773 C CA . PHE A 1 96 ? -15.105 -9.881 9.482 1.00 93.56 96 PHE A CA 1
ATOM 774 C C . PHE A 1 96 ? -14.241 -9.772 10.746 1.00 93.56 96 PHE A C 1
ATOM 776 O O . PHE A 1 96 ? -13.189 -10.407 10.791 1.00 93.56 96 PHE A O 1
ATOM 783 N N . ALA A 1 97 ? -14.656 -9.015 11.770 1.00 91.69 97 ALA A N 1
ATOM 784 C CA . ALA A 1 97 ? -13.839 -8.749 12.960 1.00 91.69 97 ALA A CA 1
ATOM 785 C C . ALA A 1 97 ? -13.351 -10.033 13.645 1.00 91.69 97 ALA A C 1
ATOM 787 O O . ALA A 1 97 ? -12.167 -10.160 13.953 1.00 91.69 97 ALA A O 1
ATOM 788 N N . GLU A 1 98 ? -14.230 -11.025 13.787 1.00 90.31 98 GLU A N 1
ATOM 789 C CA . GLU A 1 98 ? -13.889 -12.311 14.399 1.00 90.31 98 GLU A CA 1
ATOM 790 C C . GLU A 1 98 ? -12.778 -13.051 13.637 1.00 90.31 98 GLU A C 1
ATOM 792 O O . GLU A 1 98 ? -11.847 -13.572 14.247 1.00 90.31 98 GLU A O 1
ATOM 797 N N . ARG A 1 99 ? -12.805 -13.025 12.298 1.00 94.00 99 ARG A N 1
ATOM 798 C CA . ARG A 1 99 ? -11.787 -13.681 11.459 1.00 94.00 99 ARG A CA 1
ATOM 799 C C . ARG A 1 99 ? -10.396 -13.091 11.707 1.00 94.00 99 ARG A C 1
ATOM 801 O O . ARG A 1 99 ? -9.399 -13.816 11.751 1.00 94.00 99 ARG A O 1
ATOM 808 N N . PHE A 1 100 ? -10.320 -11.768 11.859 1.00 94.62 100 PHE A N 1
ATOM 809 C CA . PHE A 1 100 ? -9.072 -11.066 12.159 1.00 94.62 100 PHE A CA 1
ATOM 810 C C . PHE A 1 100 ? -8.588 -11.366 13.580 1.00 94.62 100 PHE A C 1
ATOM 812 O O . PHE A 1 100 ? -7.404 -11.642 13.761 1.00 94.62 100 PHE A O 1
ATOM 819 N N . THR A 1 101 ? -9.495 -11.382 14.558 1.00 91.69 101 THR A N 1
ATOM 820 C CA . THR A 1 101 ? -9.211 -11.776 15.946 1.00 91.69 101 THR A CA 1
ATOM 821 C C . THR A 1 101 ? -8.611 -13.179 16.020 1.00 91.69 101 THR A C 1
ATOM 823 O O . THR A 1 101 ? -7.518 -13.337 16.559 1.00 91.69 101 THR A O 1
ATOM 826 N N . GLN A 1 102 ? -9.244 -14.172 15.387 1.00 92.62 102 GLN A N 1
ATOM 827 C CA . GLN A 1 102 ? -8.740 -15.551 15.337 1.00 92.62 102 GLN A CA 1
ATOM 828 C C . GLN A 1 102 ? -7.317 -15.624 14.758 1.00 92.62 102 GLN A C 1
ATOM 830 O O . GLN A 1 102 ? -6.459 -16.350 15.258 1.00 92.62 102 GLN A O 1
ATOM 835 N N . THR A 1 103 ? -7.045 -14.837 13.713 1.00 94.75 103 THR A N 1
ATOM 836 C CA . THR A 1 103 ? -5.716 -14.776 13.082 1.00 94.75 103 THR A CA 1
ATOM 837 C C . THR A 1 103 ? -4.688 -14.131 14.007 1.00 94.75 103 THR A C 1
ATOM 839 O O . THR A 1 103 ? -3.573 -14.629 14.146 1.00 94.75 103 THR A O 1
ATOM 842 N N . TYR A 1 104 ? -5.054 -13.031 14.665 1.00 92.62 104 TYR A N 1
ATOM 843 C CA . TYR A 1 104 ? -4.196 -12.346 15.625 1.00 92.62 104 TYR A CA 1
ATOM 844 C C . TYR A 1 104 ? -3.823 -13.246 16.805 1.00 92.62 104 TYR A C 1
ATOM 846 O O . TYR A 1 104 ? -2.649 -13.302 17.177 1.00 92.62 104 TYR A O 1
ATOM 854 N N . GLU A 1 105 ? -4.792 -13.974 17.358 1.00 90.88 105 GLU A N 1
ATOM 855 C CA . GLU A 1 105 ? -4.576 -14.931 18.444 1.00 90.88 105 GLU A CA 1
ATOM 856 C C . GLU A 1 105 ? -3.649 -16.067 18.002 1.00 90.88 105 GLU A C 1
ATOM 858 O O . GLU A 1 105 ? -2.673 -16.363 18.691 1.00 90.88 105 GLU A O 1
ATOM 863 N N . ALA A 1 106 ? -3.874 -16.631 16.810 1.00 91.38 106 ALA A N 1
ATOM 864 C CA . ALA A 1 106 ? -3.026 -17.685 16.254 1.00 91.38 106 ALA A CA 1
ATOM 865 C C . ALA A 1 106 ? -1.574 -17.231 16.008 1.00 91.38 106 ALA A C 1
ATOM 867 O O . ALA A 1 106 ? -0.644 -18.028 16.132 1.00 91.38 106 ALA A O 1
ATOM 868 N N . LEU A 1 107 ? -1.364 -15.954 15.668 1.00 89.56 107 LEU A N 1
ATOM 869 C CA . LEU A 1 107 ? -0.041 -15.375 15.409 1.00 89.56 107 LEU A CA 1
ATOM 870 C C . LEU A 1 107 ? 0.647 -14.806 16.662 1.00 89.56 107 LEU A C 1
ATOM 872 O O . LEU A 1 107 ? 1.802 -14.384 16.564 1.00 89.56 107 LEU A O 1
ATOM 876 N N . SER A 1 108 ? -0.031 -14.742 17.812 1.00 86.69 108 SER A N 1
ATOM 877 C CA . SER A 1 108 ? 0.487 -14.110 19.030 1.00 86.69 108 SER A CA 1
ATOM 878 C C . SER A 1 108 ? 1.187 -15.134 19.935 1.00 86.69 108 SER A C 1
ATOM 880 O O . SER A 1 108 ? 0.525 -15.942 20.581 1.00 86.69 108 SER A O 1
ATOM 882 N N . PRO A 1 109 ? 2.527 -15.097 20.070 1.00 69.31 109 PRO A N 1
ATOM 883 C CA . PRO A 1 109 ? 3.282 -16.166 20.729 1.00 69.31 109 PRO A CA 1
ATOM 884 C C . PRO A 1 109 ? 3.123 -16.250 22.262 1.00 69.31 109 PRO A C 1
ATOM 886 O O . PRO A 1 109 ? 3.751 -17.110 22.867 1.00 69.31 109 PRO A O 1
ATOM 889 N N . HIS A 1 110 ? 2.362 -15.357 22.914 1.00 63.06 110 HIS A N 1
ATOM 890 C CA . HIS A 1 110 ? 2.367 -15.193 24.383 1.00 63.06 110 HIS A CA 1
ATOM 891 C C . HIS A 1 110 ? 0.981 -15.131 25.054 1.00 63.06 110 HIS A C 1
ATOM 893 O O . HIS A 1 110 ? 0.890 -14.695 26.197 1.00 63.06 110 HIS A O 1
ATOM 899 N N . GLY A 1 111 ? -0.100 -15.558 24.393 1.00 58.81 111 GLY A N 1
ATOM 900 C CA . GLY A 1 111 ? -1.428 -15.608 25.031 1.00 58.81 111 GLY A CA 1
ATOM 901 C C . GLY A 1 111 ? -1.953 -14.249 25.519 1.00 58.81 111 GLY A C 1
ATOM 902 O O . GLY A 1 111 ? -2.810 -14.208 26.394 1.00 58.81 111 GLY A O 1
ATOM 903 N N . MET A 1 112 ? -1.419 -13.147 24.978 1.00 60.84 112 MET A N 1
ATOM 904 C CA . MET A 1 112 ? -1.909 -11.800 25.251 1.00 60.84 112 MET A CA 1
ATOM 905 C C . MET A 1 112 ? -3.281 -11.683 24.588 1.00 60.84 112 MET A C 1
ATOM 907 O O . MET A 1 112 ? -3.386 -11.699 23.358 1.00 60.84 112 MET A O 1
ATOM 911 N N . SER A 1 113 ? -4.322 -11.668 25.413 1.00 65.38 113 SER A N 1
ATOM 912 C CA . SER A 1 113 ? -5.702 -11.733 24.952 1.00 65.38 113 SER A CA 1
ATOM 913 C C . SER A 1 113 ? -6.137 -10.364 24.449 1.00 65.38 113 SER A C 1
ATOM 915 O O . SER A 1 113 ? -5.731 -9.331 24.981 1.00 65.38 113 SER A O 1
ATOM 917 N N . LEU A 1 114 ? -7.005 -10.327 23.437 1.00 65.56 114 LEU A N 1
ATOM 918 C CA . LEU A 1 114 ? -7.621 -9.072 23.000 1.00 65.56 114 LEU A CA 1
ATOM 919 C C . LEU A 1 114 ? -8.428 -8.405 24.120 1.00 65.56 114 LEU A C 1
ATOM 921 O O . LEU A 1 114 ? -8.527 -7.179 24.134 1.00 65.56 114 LEU A O 1
ATOM 925 N N . SER A 1 115 ? -8.931 -9.180 25.088 1.00 65.00 115 SER A N 1
ATOM 926 C CA . SER A 1 115 ? -9.561 -8.631 26.295 1.00 65.00 115 SER A CA 1
ATOM 927 C C . SER A 1 115 ? -8.642 -7.646 27.022 1.00 65.00 115 SER A C 1
ATOM 929 O O . SER A 1 115 ? -9.097 -6.572 27.382 1.00 65.00 115 SER A O 1
ATOM 931 N N . ASP A 1 116 ? -7.330 -7.898 27.084 1.00 63.94 116 ASP A N 1
ATOM 932 C CA . ASP A 1 116 ? -6.372 -7.003 27.755 1.00 63.94 116 ASP A CA 1
ATOM 933 C C . ASP A 1 116 ? -6.234 -5.632 27.054 1.00 63.94 116 ASP A C 1
ATOM 935 O O . ASP A 1 116 ? -5.793 -4.647 27.651 1.00 63.94 116 ASP A O 1
ATOM 939 N N . ILE A 1 117 ? -6.599 -5.556 25.769 1.00 60.09 117 ILE A N 1
ATOM 940 C CA . ILE A 1 117 ? -6.586 -4.325 24.964 1.00 60.09 117 ILE A CA 1
ATOM 941 C C . ILE A 1 117 ? -7.904 -3.563 25.129 1.00 60.09 117 ILE A C 1
ATOM 943 O O . ILE A 1 117 ? -7.886 -2.337 25.267 1.00 60.09 117 ILE A O 1
ATOM 947 N N . PHE A 1 118 ? -9.033 -4.276 25.136 1.00 60.03 118 PHE A N 1
ATOM 948 C CA . PHE A 1 118 ? -10.364 -3.686 25.303 1.00 60.03 118 PHE A CA 1
ATOM 949 C C . PHE A 1 118 ? -10.680 -3.307 26.763 1.00 60.03 118 PHE A C 1
ATOM 951 O O . PHE A 1 118 ? -11.441 -2.370 26.990 1.00 60.03 118 PHE A O 1
ATOM 958 N N . ASP A 1 119 ? -10.031 -3.939 27.745 1.00 58.25 119 ASP A N 1
ATOM 959 C CA . ASP A 1 119 ? -10.182 -3.647 29.181 1.00 58.25 119 ASP A CA 1
ATOM 960 C C . ASP A 1 119 ? -9.471 -2.345 29.619 1.00 58.25 119 ASP A C 1
ATOM 962 O O . ASP A 1 119 ? -9.572 -1.907 30.770 1.00 58.25 119 ASP A O 1
ATOM 966 N N . HIS A 1 120 ? -8.764 -1.675 28.701 1.00 55.66 120 HIS A N 1
ATOM 967 C CA . HIS A 1 120 ? -8.120 -0.381 28.928 1.00 55.66 120 HIS A CA 1
ATOM 968 C C . HIS A 1 120 ? -8.707 0.717 28.022 1.00 55.66 120 HIS A C 1
ATOM 970 O O . HIS A 1 120 ? -8.071 1.136 27.046 1.00 55.66 120 HIS A O 1
ATOM 976 N N . PRO A 1 121 ? -9.896 1.254 28.369 1.00 56.06 121 PRO A N 1
ATOM 977 C CA . PRO A 1 121 ? -10.614 2.243 27.560 1.00 56.06 121 PRO A CA 1
ATOM 978 C C . PRO A 1 121 ? -9.814 3.528 27.306 1.00 56.06 121 PRO A C 1
ATOM 980 O O . PRO A 1 121 ? -10.021 4.189 26.290 1.00 56.06 121 PRO A O 1
ATOM 983 N N . ASP A 1 122 ? -8.853 3.865 28.170 1.00 56.84 122 ASP A N 1
ATOM 984 C CA . ASP A 1 122 ? -7.983 5.033 27.990 1.00 56.84 122 ASP A CA 1
ATOM 985 C C . ASP A 1 122 ? -7.070 4.915 26.763 1.00 56.84 122 ASP A C 1
ATOM 987 O O . ASP A 1 122 ? -6.798 5.919 26.106 1.00 56.84 122 ASP A O 1
ATOM 991 N N . LYS A 1 123 ? -6.647 3.698 26.392 1.00 54.78 123 LYS A N 1
ATOM 992 C CA . LYS A 1 123 ? -5.881 3.479 25.158 1.00 54.78 123 LYS A CA 1
ATOM 993 C C . LYS A 1 123 ? -6.784 3.551 23.933 1.00 54.78 123 LYS A C 1
ATOM 995 O O . LYS A 1 123 ? -6.400 4.160 22.946 1.00 54.78 123 LYS A O 1
ATOM 1000 N N . MET A 1 124 ? -8.001 3.011 24.004 1.00 54.50 124 MET A N 1
ATOM 1001 C CA . MET A 1 124 ? -8.970 3.095 22.903 1.00 54.50 124 MET A CA 1
ATOM 1002 C C . MET A 1 124 ? -9.434 4.525 22.620 1.00 54.50 124 MET A C 1
ATOM 1004 O O . MET A 1 124 ? -9.625 4.882 21.460 1.00 54.50 124 MET A O 1
ATOM 1008 N N . ARG A 1 125 ? -9.570 5.361 23.656 1.00 57.16 125 ARG A N 1
ATOM 1009 C CA . ARG A 1 125 ? -9.929 6.784 23.528 1.00 57.16 125 ARG A CA 1
ATOM 1010 C C . ARG A 1 125 ? -8.916 7.608 22.732 1.00 57.16 125 ARG A C 1
ATOM 1012 O O . ARG A 1 125 ? -9.289 8.652 22.208 1.00 57.16 125 ARG A O 1
ATOM 1019 N N . LEU A 1 126 ? -7.666 7.150 22.617 1.00 53.16 126 LEU A N 1
ATOM 1020 C CA . LEU A 1 126 ? -6.661 7.791 21.762 1.00 53.16 126 LEU A CA 1
ATOM 1021 C C . LEU A 1 126 ? -6.926 7.552 20.268 1.00 53.16 126 LEU A C 1
ATOM 1023 O O . LEU A 1 126 ? -6.538 8.379 19.448 1.00 53.16 126 LEU A O 1
ATOM 1027 N N . PHE A 1 127 ? -7.604 6.456 19.916 1.00 50.38 127 PHE A N 1
ATOM 1028 C CA . PHE A 1 127 ? -7.820 6.038 18.525 1.00 50.38 127 PHE A CA 1
ATOM 1029 C C . PHE A 1 127 ? -9.269 6.208 18.056 1.00 50.38 127 PHE A C 1
ATOM 1031 O O . PHE A 1 127 ? -9.522 6.346 16.861 1.00 50.38 127 PHE A O 1
ATOM 1038 N N . LEU A 1 128 ? -10.231 6.201 18.981 1.00 58.03 128 LEU A N 1
ATOM 1039 C CA . LEU A 1 128 ? -11.659 6.228 18.686 1.00 58.03 128 LEU A CA 1
ATOM 1040 C C . LEU A 1 128 ? -12.345 7.360 19.450 1.00 58.03 128 LEU A C 1
ATOM 1042 O O . LEU A 1 128 ? -12.157 7.541 20.651 1.00 58.03 128 LEU A O 1
ATOM 1046 N N . ASN A 1 129 ? -13.208 8.097 18.753 1.00 61.72 129 ASN A N 1
ATOM 1047 C CA . ASN A 1 129 ? -14.145 9.005 19.408 1.00 61.72 129 ASN A CA 1
ATOM 1048 C C . ASN A 1 129 ? -15.233 8.207 20.163 1.00 61.72 129 ASN A C 1
ATOM 1050 O O . ASN A 1 129 ? -15.368 6.994 19.991 1.00 61.72 129 ASN A O 1
ATOM 1054 N N . GLU A 1 130 ? -16.061 8.883 20.966 1.00 63.53 130 GLU A N 1
ATOM 1055 C CA . GLU A 1 130 ? -17.140 8.232 21.736 1.00 63.53 130 GLU A CA 1
ATOM 1056 C C . GLU A 1 130 ? -18.101 7.400 20.868 1.00 63.53 130 GLU A C 1
ATOM 1058 O O . GLU A 1 130 ? -18.700 6.439 21.344 1.00 63.53 130 GLU A O 1
ATOM 1063 N N . THR A 1 131 ? -18.248 7.747 19.585 1.00 59.75 131 THR A N 1
ATOM 1064 C CA . THR A 1 131 ? -19.090 6.995 18.644 1.00 59.75 131 THR A CA 1
ATOM 1065 C C . THR A 1 131 ? -18.421 5.691 18.209 1.00 59.75 131 THR A C 1
ATOM 1067 O O . THR A 1 131 ? -19.086 4.661 18.161 1.00 59.75 131 THR A O 1
ATOM 1070 N N . GLY A 1 132 ? -17.111 5.714 17.946 1.00 61.75 132 GLY A N 1
ATOM 1071 C CA . GLY A 1 132 ? -16.320 4.524 17.633 1.00 61.75 132 GLY A CA 1
ATOM 1072 C C . GLY A 1 132 ? -16.247 3.555 18.811 1.00 61.75 132 GLY A C 1
ATOM 1073 O O . GLY A 1 132 ? -16.457 2.362 18.625 1.00 61.75 132 GLY A O 1
ATOM 1074 N N . LEU A 1 133 ? -16.059 4.067 20.033 1.00 65.44 133 LEU A N 1
ATOM 1075 C CA . LEU A 1 133 ? -16.102 3.259 21.261 1.00 65.44 133 LEU A CA 1
ATOM 1076 C C . LEU A 1 133 ? -17.440 2.532 21.424 1.00 65.44 133 LEU A C 1
ATOM 1078 O O . LEU A 1 133 ? -17.456 1.315 21.574 1.00 65.44 133 LEU A O 1
ATOM 1082 N N . ARG A 1 134 ? -18.564 3.248 21.289 1.00 65.38 134 ARG A N 1
ATOM 1083 C CA . ARG A 1 134 ? -19.900 2.636 21.376 1.00 65.38 134 ARG A CA 1
ATOM 1084 C C . ARG A 1 134 ? -20.155 1.593 20.298 1.00 65.38 134 ARG A C 1
ATOM 1086 O O . ARG A 1 134 ? -20.883 0.640 20.551 1.00 65.38 134 ARG A O 1
ATOM 1093 N N . GLN A 1 135 ? -19.601 1.769 19.097 1.00 63.81 135 GLN A N 1
ATOM 1094 C CA . GLN A 1 135 ? -19.715 0.752 18.055 1.00 63.81 135 GLN A CA 1
ATOM 1095 C C . GLN A 1 135 ? -18.960 -0.508 18.467 1.00 63.81 135 GLN A C 1
ATOM 1097 O O . GLN A 1 135 ? -19.565 -1.573 18.475 1.00 63.81 135 GLN A O 1
ATOM 1102 N N . VAL A 1 136 ? -17.698 -0.395 18.887 1.00 63.41 136 VAL A N 1
ATOM 1103 C CA . VAL A 1 136 ? -16.909 -1.551 19.344 1.00 63.41 136 VAL A CA 1
ATOM 1104 C C . VAL A 1 136 ? -17.572 -2.265 20.533 1.00 63.41 136 VAL A C 1
ATOM 1106 O O . VAL A 1 136 ? -17.673 -3.489 20.530 1.00 63.41 136 VAL A O 1
ATOM 1109 N N . GLU A 1 137 ? -18.095 -1.519 21.508 1.00 67.81 137 GLU A N 1
ATOM 1110 C CA . GLU A 1 137 ? -18.851 -2.074 22.643 1.00 67.81 137 GLU A CA 1
ATOM 1111 C C . GLU A 1 137 ? -20.154 -2.762 22.198 1.00 67.81 137 GLU A C 1
ATOM 1113 O O . GLU A 1 137 ? -20.533 -3.801 22.740 1.00 67.81 137 GLU A O 1
ATOM 1118 N N . ALA A 1 138 ? -20.851 -2.224 21.191 1.00 63.94 138 ALA A N 1
ATOM 1119 C CA . ALA A 1 138 ? -22.038 -2.865 20.630 1.00 63.94 138 ALA A CA 1
ATOM 1120 C C . ALA A 1 138 ? -21.689 -4.199 19.953 1.00 63.94 138 ALA A C 1
ATOM 1122 O O . ALA A 1 138 ? -22.434 -5.162 20.114 1.00 63.94 138 ALA A O 1
ATOM 1123 N N . TRP A 1 139 ? -20.541 -4.291 19.273 1.00 59.91 139 TRP A N 1
ATOM 1124 C CA . TRP A 1 139 ? -20.056 -5.538 18.669 1.00 59.91 139 TRP A CA 1
ATOM 1125 C C . TRP A 1 139 ? -19.752 -6.622 19.698 1.00 59.91 139 TRP A C 1
ATOM 1127 O O . TRP A 1 139 ? -20.119 -7.769 19.475 1.00 59.91 139 TRP A O 1
ATOM 1137 N N . GLN A 1 140 ? -19.167 -6.276 20.847 1.00 61.03 140 GLN A N 1
ATOM 1138 C CA . GLN A 1 140 ? -18.934 -7.252 21.922 1.00 61.03 140 GLN A CA 1
ATOM 1139 C C . GLN A 1 140 ? -20.233 -7.874 22.465 1.00 61.03 140 GLN A C 1
ATOM 1141 O O . GLN A 1 140 ? -20.212 -8.983 22.993 1.00 61.03 140 GLN A O 1
ATOM 1146 N N . ASN A 1 141 ? -21.364 -7.174 22.327 1.00 59.12 141 ASN A N 1
ATOM 1147 C CA . ASN A 1 141 ? -22.670 -7.620 22.816 1.00 59.12 141 ASN A CA 1
ATOM 1148 C C . ASN A 1 141 ? -23.528 -8.321 21.751 1.00 59.12 141 ASN A C 1
ATOM 1150 O O . ASN A 1 141 ? -24.527 -8.957 22.092 1.00 59.12 141 ASN A O 1
ATOM 1154 N N . VAL A 1 142 ? -23.163 -8.223 20.470 1.00 55.66 142 VAL A N 1
ATOM 1155 C CA . VAL A 1 142 ? -23.805 -8.985 19.398 1.00 55.66 142 VAL A CA 1
ATOM 1156 C C . VAL A 1 142 ? -23.086 -10.323 19.320 1.00 55.66 142 VAL A C 1
ATOM 1158 O O . VAL A 1 142 ? -21.978 -10.392 18.803 1.00 55.66 142 VAL A O 1
ATOM 1161 N N . GLN A 1 143 ? -23.706 -11.395 19.827 1.00 51.56 143 GLN A N 1
ATOM 1162 C CA . GLN A 1 143 ? -23.266 -12.740 19.457 1.00 51.56 143 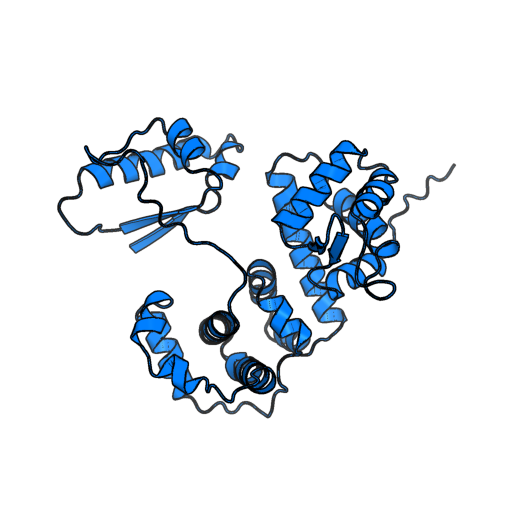GLN A CA 1
ATOM 1163 C C . GLN A 1 143 ? -23.423 -12.866 17.944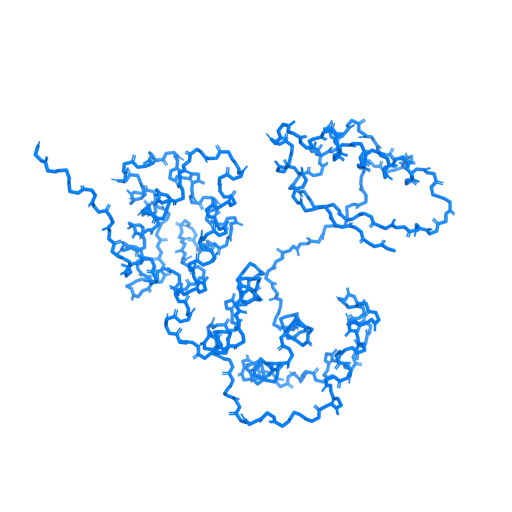 1.00 51.56 143 GLN A C 1
ATOM 1165 O O . GLN A 1 143 ? -24.555 -12.784 17.455 1.00 51.56 143 GLN A O 1
ATOM 1170 N N . PRO A 1 144 ? -22.332 -13.012 17.182 1.00 52.66 144 PRO A N 1
ATOM 1171 C CA . PRO A 1 144 ? -22.487 -13.165 15.762 1.00 52.66 144 PRO A CA 1
ATOM 1172 C C . PRO A 1 144 ? -23.069 -14.560 15.531 1.00 52.66 144 PRO A C 1
ATOM 1174 O O . PRO A 1 144 ? -22.511 -15.571 15.949 1.00 52.66 144 PRO A O 1
ATOM 1177 N N . GLU A 1 145 ? -24.175 -14.636 14.798 1.00 48.09 145 GLU A N 1
ATOM 1178 C CA . GLU A 1 145 ? -24.559 -15.844 14.060 1.00 48.09 145 GLU A CA 1
ATOM 1179 C C . GLU A 1 145 ? -23.549 -16.100 12.910 1.00 48.09 145 GLU A C 1
ATOM 1181 O O . GLU A 1 145 ? -23.923 -16.501 11.806 1.00 48.09 145 GLU A O 1
ATOM 1186 N N . SER A 1 146 ? -22.255 -15.816 13.132 1.00 51.34 146 SER A N 1
ATOM 1187 C CA . SER A 1 146 ? -21.161 -16.049 12.200 1.00 51.34 146 SER A CA 1
ATOM 1188 C C . SER A 1 146 ? -20.984 -17.554 12.082 1.00 51.34 146 SER A C 1
ATOM 1190 O O . SER A 1 146 ? -20.306 -18.225 12.853 1.00 51.34 146 SER A O 1
ATOM 1192 N N . LEU A 1 147 ? -21.648 -18.106 11.076 1.00 54.81 147 LEU A N 1
ATOM 1193 C CA . LEU A 1 147 ? -21.362 -19.418 10.523 1.00 54.81 147 LEU A CA 1
ATOM 1194 C C . LEU A 1 147 ? -19.854 -19.541 10.259 1.00 54.81 147 LEU A C 1
ATOM 1196 O O . LEU A 1 147 ? -19.406 -19.096 9.212 1.00 54.81 147 LEU A O 1
ATOM 1200 N N . PHE A 1 148 ? -19.101 -20.103 11.212 1.00 69.44 148 PHE A N 1
ATOM 1201 C CA . PHE A 1 148 ? -17.738 -20.653 11.122 1.00 69.44 148 PHE A CA 1
ATOM 1202 C C . PHE A 1 148 ? -16.880 -20.145 9.947 1.00 69.44 148 PHE A C 1
ATOM 1204 O O . PHE A 1 148 ? -16.351 -20.947 9.172 1.00 69.44 148 PHE A O 1
ATOM 1211 N N . LEU A 1 149 ? -16.748 -18.826 9.774 1.00 81.88 149 LEU A N 1
ATOM 1212 C CA . LEU A 1 149 ? -15.892 -18.300 8.717 1.00 81.88 149 LEU A CA 1
ATOM 1213 C C . LEU A 1 149 ? -14.438 -18.569 9.116 1.00 81.88 149 LEU A C 1
ATOM 1215 O O . LEU A 1 149 ? -14.086 -18.369 10.280 1.00 81.88 149 LEU A O 1
ATOM 1219 N N . PRO A 1 150 ? -13.589 -19.025 8.182 1.00 91.75 150 PRO A N 1
ATOM 1220 C CA . PRO A 1 150 ? -12.200 -19.317 8.496 1.00 91.75 150 PRO A CA 1
ATOM 1221 C C . PRO A 1 150 ? -11.456 -18.039 8.894 1.00 91.75 150 PRO A C 1
ATOM 1223 O O . PRO A 1 150 ? -11.778 -16.941 8.426 1.00 91.75 150 PRO A O 1
ATOM 1226 N N . ALA A 1 151 ? -10.414 -18.186 9.712 1.00 94.62 151 ALA A N 1
ATOM 1227 C CA . ALA A 1 151 ? -9.479 -17.107 10.009 1.00 94.62 151 ALA A CA 1
ATOM 1228 C C . ALA A 1 151 ? -8.938 -16.462 8.713 1.00 94.62 151 ALA A C 1
ATOM 1230 O O . ALA A 1 151 ? -8.914 -17.083 7.647 1.00 94.62 151 ALA A O 1
ATOM 1231 N N . VAL A 1 152 ? -8.527 -15.197 8.790 1.00 96.88 152 VAL A N 1
ATOM 1232 C CA . VAL A 1 152 ? -7.882 -14.498 7.670 1.00 96.88 152 VAL A CA 1
ATOM 1233 C C . VAL A 1 152 ? -6.566 -15.198 7.332 1.00 96.88 152 VAL A C 1
ATOM 1235 O O . VAL A 1 152 ? -5.800 -15.583 8.216 1.00 96.88 152 VAL A O 1
ATOM 1238 N N . HIS A 1 153 ? -6.272 -15.339 6.041 1.00 97.00 153 HIS A N 1
ATOM 1239 C CA . HIS A 1 153 ? -4.990 -15.866 5.594 1.00 97.00 153 HIS A CA 1
ATOM 1240 C C . HIS A 1 153 ? -3.833 -15.028 6.170 1.00 97.00 153 HIS A C 1
ATOM 1242 O O . HIS A 1 153 ? -3.823 -13.803 6.036 1.00 97.00 153 HIS A O 1
ATOM 1248 N N . ALA A 1 154 ? -2.840 -15.667 6.798 1.00 96.19 154 ALA A N 1
ATOM 1249 C CA . ALA A 1 154 ? -1.814 -14.970 7.584 1.00 96.19 154 ALA A CA 1
ATOM 1250 C C . ALA A 1 154 ? -1.035 -13.913 6.779 1.00 96.19 154 ALA A C 1
ATOM 1252 O O . ALA A 1 154 ? -0.790 -12.809 7.262 1.00 96.19 154 ALA A O 1
ATOM 1253 N N . GLU A 1 155 ? -0.696 -14.210 5.523 1.00 95.69 155 GLU A N 1
ATOM 1254 C CA . GLU A 1 155 ? -0.009 -13.250 4.648 1.00 95.69 155 GLU A CA 1
ATOM 1255 C C . GLU A 1 155 ? -0.895 -12.056 4.277 1.00 95.69 155 GLU A C 1
ATOM 1257 O O . GLU A 1 155 ? -0.402 -10.938 4.136 1.00 95.69 155 GLU A O 1
ATOM 1262 N N . VAL A 1 156 ? -2.209 -12.273 4.156 1.00 97.62 156 VAL A N 1
ATOM 1263 C CA . VAL A 1 156 ? -3.178 -11.205 3.885 1.00 97.62 156 VAL A CA 1
ATOM 1264 C C . VAL A 1 156 ? -3.340 -10.335 5.124 1.00 97.62 156 VAL A C 1
ATOM 1266 O O . VAL A 1 156 ? -3.335 -9.113 5.008 1.00 97.62 156 VAL A O 1
ATOM 1269 N N . PHE A 1 157 ? -3.403 -10.944 6.309 1.00 97.38 157 PHE A N 1
ATOM 1270 C CA . PHE A 1 157 ? -3.421 -10.222 7.578 1.00 97.38 157 PHE A CA 1
ATOM 1271 C C . PHE A 1 157 ? -2.209 -9.290 7.705 1.00 97.38 157 PHE A C 1
ATOM 1273 O O . PHE A 1 157 ? -2.379 -8.099 7.960 1.00 97.38 157 PHE A O 1
ATOM 1280 N N . GLU A 1 158 ? -0.993 -9.791 7.459 1.00 95.88 158 GLU A N 1
ATOM 1281 C CA . GLU A 1 158 ? 0.213 -8.954 7.494 1.00 95.88 158 GLU A CA 1
ATOM 1282 C C . GLU A 1 158 ? 0.216 -7.898 6.375 1.00 95.88 158 GLU A C 1
ATOM 1284 O O . GLU A 1 158 ? 0.602 -6.756 6.614 1.00 95.88 158 GLU A O 1
ATOM 1289 N N . ALA A 1 159 ? -0.272 -8.218 5.171 1.00 96.88 159 ALA A N 1
ATOM 1290 C CA . ALA A 1 159 ? -0.354 -7.251 4.078 1.00 96.88 159 ALA A CA 1
ATOM 1291 C C . ALA A 1 159 ? -1.321 -6.091 4.373 1.00 96.88 159 ALA A C 1
ATOM 1293 O O . ALA A 1 159 ? -1.018 -4.939 4.062 1.00 96.88 159 ALA A O 1
ATOM 1294 N N . LEU A 1 160 ? -2.464 -6.369 5.005 1.00 97.56 160 LEU A N 1
ATOM 1295 C CA . LEU A 1 160 ? -3.484 -5.371 5.339 1.00 97.56 160 LEU A CA 1
ATOM 1296 C C . LEU A 1 160 ? -3.078 -4.428 6.475 1.00 97.56 160 LEU A C 1
ATOM 1298 O O . LEU A 1 160 ? -3.737 -3.412 6.683 1.00 97.56 160 LEU A O 1
ATOM 1302 N N . ARG A 1 161 ? -1.953 -4.685 7.150 1.00 95.56 161 ARG A N 1
ATOM 1303 C CA . ARG A 1 161 ? -1.327 -3.691 8.033 1.00 95.56 161 ARG A CA 1
ATOM 1304 C C . ARG A 1 161 ? -0.842 -2.464 7.261 1.00 95.56 161 ARG A C 1
ATOM 1306 O O . ARG A 1 161 ? -0.682 -1.400 7.849 1.00 95.56 161 ARG A O 1
ATOM 1313 N N . HIS A 1 162 ? -0.644 -2.581 5.947 1.00 94.56 162 HIS A N 1
ATOM 1314 C CA . HIS A 1 162 ? -0.353 -1.445 5.085 1.00 94.56 162 HIS A CA 1
ATOM 1315 C C . HIS A 1 162 ? -1.618 -0.581 4.879 1.00 94.56 162 HIS A C 1
ATOM 1317 O O . HIS A 1 162 ? -2.552 -1.033 4.207 1.00 94.56 162 HIS A O 1
ATOM 1323 N N . PRO A 1 163 ? -1.640 0.700 5.306 1.00 92.56 163 PRO A N 1
ATOM 1324 C CA . PRO A 1 163 ? -2.849 1.534 5.268 1.00 92.56 163 PRO A CA 1
ATOM 1325 C C . PRO A 1 163 ? -3.471 1.684 3.873 1.00 92.56 163 PRO A C 1
ATOM 1327 O O . PRO A 1 163 ? -4.686 1.608 3.707 1.00 92.56 163 PRO A O 1
ATOM 1330 N N . THR A 1 164 ? -2.649 1.830 2.830 1.00 94.00 164 THR A N 1
ATOM 1331 C CA . THR A 1 164 ? -3.147 1.857 1.447 1.00 94.00 164 THR A CA 1
ATOM 1332 C C . THR A 1 164 ? -3.805 0.545 1.007 1.00 94.00 164 THR A C 1
ATOM 1334 O O . THR A 1 164 ? -4.840 0.598 0.342 1.00 94.00 164 THR A O 1
ATOM 1337 N N . LEU A 1 165 ? -3.244 -0.627 1.336 1.00 96.50 165 LEU A N 1
ATOM 1338 C CA . LEU A 1 165 ? -3.881 -1.903 0.984 1.00 96.50 165 LEU A CA 1
ATOM 1339 C C . LEU A 1 165 ? -5.186 -2.094 1.748 1.00 96.50 165 LEU A C 1
ATOM 1341 O O . LEU A 1 165 ? -6.178 -2.499 1.145 1.00 96.50 165 LEU A O 1
ATOM 1345 N N . TRP A 1 166 ? -5.208 -1.723 3.029 1.00 97.00 166 TRP A N 1
ATOM 1346 C CA . TRP A 1 166 ? -6.435 -1.660 3.816 1.00 97.00 166 TRP A CA 1
ATOM 1347 C C . TRP A 1 166 ? -7.501 -0.791 3.137 1.00 97.00 166 TRP A C 1
ATOM 1349 O O . TRP A 1 166 ? -8.614 -1.246 2.881 1.00 97.00 166 TRP A O 1
ATOM 1359 N N . HIS A 1 167 ? -7.149 0.429 2.725 1.00 95.31 167 HIS A N 1
ATOM 1360 C CA . HIS A 1 167 ? -8.055 1.302 1.972 1.00 95.31 167 HIS A CA 1
ATOM 1361 C C . HIS A 1 167 ? -8.520 0.687 0.645 1.00 95.31 167 HIS A C 1
ATOM 1363 O O . HIS A 1 167 ? -9.671 0.858 0.243 1.00 95.31 167 HIS A O 1
ATOM 1369 N N . CYS A 1 168 ? -7.646 -0.043 -0.052 1.00 97.25 168 CYS A N 1
ATOM 1370 C CA . CYS A 1 168 ? -8.021 -0.752 -1.275 1.00 97.25 168 CYS A CA 1
ATOM 1371 C C . CYS A 1 168 ? -9.046 -1.862 -1.000 1.00 97.25 168 CYS A C 1
ATOM 1373 O O . CYS A 1 168 ? -9.984 -1.992 -1.787 1.00 97.25 168 CYS A O 1
ATOM 1375 N N . LEU A 1 169 ? -8.915 -2.596 0.113 1.00 98.00 169 LEU A N 1
ATOM 1376 C CA . LEU A 1 169 ? -9.882 -3.604 0.563 1.00 98.00 169 LEU A CA 1
ATOM 1377 C C . LEU A 1 169 ? -11.246 -2.976 0.879 1.00 98.00 169 LEU A C 1
ATOM 1379 O O . LEU A 1 169 ? -12.274 -3.486 0.435 1.00 98.00 169 LEU A O 1
ATOM 1383 N N . LEU A 1 170 ? -11.271 -1.837 1.581 1.00 97.00 170 LEU A N 1
ATOM 1384 C CA . LEU A 1 170 ? -12.516 -1.135 1.930 1.00 97.00 170 LEU A CA 1
ATOM 1385 C C . LEU A 1 170 ? -13.335 -0.689 0.707 1.00 97.00 170 LEU A C 1
ATOM 1387 O O . LEU A 1 170 ? -14.536 -0.459 0.820 1.00 97.00 170 LEU A O 1
ATOM 1391 N N . LYS A 1 171 ? -12.707 -0.572 -0.469 1.00 96.12 171 LYS A N 1
ATOM 1392 C CA . LYS A 1 171 ? -13.376 -0.217 -1.732 1.00 96.12 171 LYS A CA 1
ATOM 1393 C C . LYS A 1 171 ? -13.909 -1.416 -2.525 1.00 96.12 171 LYS A C 1
ATOM 1395 O O . LYS A 1 171 ? -14.454 -1.212 -3.614 1.00 96.12 171 LYS A O 1
ATOM 1400 N N . LEU A 1 172 ? -13.688 -2.639 -2.051 1.00 96.44 172 LEU A N 1
ATOM 1401 C CA . LEU A 1 172 ? -14.254 -3.862 -2.619 1.00 96.44 172 LEU A CA 1
ATOM 1402 C C . LEU A 1 172 ? -15.630 -4.137 -1.995 1.00 96.44 172 LEU A C 1
ATOM 1404 O O . LEU A 1 172 ? -15.919 -3.660 -0.901 1.00 96.44 172 LEU A O 1
ATOM 1408 N N . ASP A 1 173 ? -16.490 -4.884 -2.687 1.00 96.44 173 ASP A N 1
ATOM 1409 C CA . ASP A 1 173 ? -17.746 -5.362 -2.096 1.00 96.44 173 ASP A CA 1
ATOM 1410 C C . ASP A 1 173 ? -17.499 -6.495 -1.083 1.00 96.44 173 ASP A C 1
ATOM 1412 O O . ASP A 1 173 ? -16.424 -7.093 -1.054 1.00 96.44 173 ASP A O 1
ATOM 1416 N N . GLY A 1 174 ? -18.498 -6.810 -0.253 1.00 93.75 174 GLY A N 1
ATOM 1417 C CA . GLY A 1 174 ? -18.356 -7.795 0.826 1.00 93.75 174 GLY A CA 1
ATOM 1418 C C . GLY A 1 174 ? -17.970 -9.205 0.359 1.00 93.75 174 GLY A C 1
ATOM 1419 O O . GLY A 1 174 ? -17.227 -9.896 1.054 1.00 93.75 174 GLY A O 1
ATOM 1420 N N . ALA A 1 175 ? -18.418 -9.631 -0.827 1.00 96.19 175 ALA A N 1
ATOM 1421 C CA . ALA A 1 175 ? -18.082 -10.952 -1.358 1.00 96.19 175 ALA A CA 1
ATOM 1422 C C . ALA A 1 175 ? -16.609 -11.009 -1.785 1.00 96.19 175 ALA A C 1
ATOM 1424 O O . ALA A 1 175 ? -15.887 -11.942 -1.428 1.00 96.19 175 ALA A O 1
ATOM 1425 N N . MET A 1 176 ? -16.142 -9.980 -2.493 1.00 97.69 176 MET A N 1
ATOM 1426 C CA . MET A 1 176 ? -14.746 -9.852 -2.892 1.00 97.69 176 MET A CA 1
ATOM 1427 C C . MET A 1 176 ? -13.829 -9.637 -1.681 1.00 97.69 176 MET A C 1
ATOM 1429 O O . MET A 1 176 ? -12.754 -10.229 -1.625 1.00 97.69 176 MET A O 1
ATOM 1433 N N . GLN A 1 177 ? -14.260 -8.855 -0.685 1.00 97.81 177 GLN A N 1
ATOM 1434 C CA . GLN A 1 177 ? -13.547 -8.701 0.586 1.00 97.81 177 GLN A CA 1
ATOM 1435 C C . GLN A 1 177 ? -13.335 -10.057 1.256 1.00 97.81 177 GLN A C 1
ATOM 1437 O O . GLN A 1 177 ? -12.199 -10.389 1.575 1.00 97.81 177 GLN A O 1
ATOM 1442 N N . SER A 1 178 ? -14.386 -10.872 1.402 1.00 96.75 178 SER A N 1
ATOM 1443 C CA . SER A 1 178 ? -14.254 -12.206 1.998 1.00 96.75 178 SER A CA 1
ATOM 1444 C C . SER A 1 178 ? -13.241 -13.072 1.245 1.00 96.75 178 SER A C 1
ATOM 1446 O O . SER A 1 178 ? -12.354 -13.629 1.884 1.00 96.75 178 SER A O 1
ATOM 1448 N N . ARG A 1 179 ? -13.312 -13.115 -0.096 1.00 98.00 179 ARG A N 1
ATOM 1449 C CA . ARG A 1 179 ? -12.371 -13.884 -0.932 1.00 98.00 179 ARG A CA 1
ATOM 1450 C C . ARG A 1 179 ? -10.923 -13.407 -0.787 1.00 98.00 179 ARG A C 1
ATOM 1452 O O . ARG A 1 179 ? -10.016 -14.230 -0.725 1.00 98.00 179 ARG A O 1
ATOM 1459 N N . VAL A 1 180 ? -10.693 -12.092 -0.696 1.00 98.25 180 VAL A N 1
ATOM 1460 C CA . VAL A 1 180 ? -9.360 -11.541 -0.395 1.00 98.25 180 VAL A CA 1
ATOM 1461 C C . VAL A 1 180 ? -8.866 -12.058 0.954 1.00 98.25 180 VAL A C 1
ATOM 1463 O O . VAL A 1 180 ? -7.728 -12.510 1.045 1.00 98.25 180 VAL A O 1
ATOM 1466 N N . LEU A 1 181 ? -9.710 -12.016 1.989 1.00 97.62 181 LEU A N 1
ATOM 1467 C CA . LEU A 1 181 ? -9.360 -12.500 3.329 1.00 97.62 181 LEU A CA 1
ATOM 1468 C C . LEU A 1 181 ? -9.084 -14.011 3.357 1.00 97.62 181 LEU A C 1
ATOM 1470 O O . LEU A 1 181 ? -8.288 -14.460 4.178 1.00 97.62 181 LEU A O 1
ATOM 1474 N N . ASP A 1 182 ? -9.691 -14.773 2.445 1.00 97.06 182 ASP A N 1
ATOM 1475 C CA . ASP A 1 182 ? -9.436 -16.204 2.240 1.00 97.06 182 ASP A CA 1
ATOM 1476 C C . ASP A 1 182 ? -8.111 -16.487 1.499 1.00 97.06 182 ASP A C 1
ATOM 1478 O O . ASP A 1 182 ? -7.687 -17.638 1.420 1.00 97.06 182 ASP A O 1
ATOM 1482 N N . GLY A 1 183 ? -7.439 -15.462 0.960 1.00 97.25 183 GLY A N 1
ATOM 1483 C CA . GLY A 1 183 ? -6.219 -15.621 0.162 1.00 97.25 183 GLY A CA 1
ATOM 1484 C C . GLY A 1 183 ? -6.471 -16.079 -1.280 1.00 97.25 183 GLY A C 1
ATOM 1485 O O . GLY A 1 183 ? -5.559 -16.583 -1.933 1.00 97.25 183 GLY A O 1
ATOM 1486 N N . ASP A 1 184 ? -7.695 -15.918 -1.793 1.00 98.00 184 ASP A N 1
ATOM 1487 C CA . ASP A 1 184 ? -8.044 -16.300 -3.163 1.00 98.00 184 ASP A CA 1
ATOM 1488 C C . ASP A 1 184 ? -7.231 -15.507 -4.202 1.00 98.00 184 ASP A C 1
ATOM 1490 O O . ASP A 1 184 ? -7.188 -14.275 -4.184 1.00 98.00 184 ASP A O 1
ATOM 1494 N N . ALA A 1 185 ? -6.599 -16.213 -5.143 1.00 96.50 185 ALA A N 1
ATOM 1495 C CA . ALA A 1 185 ? -5.633 -15.619 -6.067 1.00 96.50 185 ALA A CA 1
ATOM 1496 C C . ALA A 1 185 ? -6.246 -14.568 -7.011 1.00 96.50 185 ALA A C 1
ATOM 1498 O O . ALA A 1 185 ? -5.604 -13.559 -7.310 1.00 96.50 185 ALA A O 1
ATOM 1499 N N . GLU A 1 186 ? -7.479 -14.781 -7.478 1.00 97.25 186 GLU A N 1
ATOM 1500 C CA . GLU A 1 186 ? -8.183 -13.823 -8.339 1.00 97.25 186 GLU A CA 1
ATOM 1501 C C . GLU A 1 186 ? -8.568 -12.568 -7.543 1.00 97.25 186 GLU A C 1
ATOM 1503 O O . GLU A 1 186 ? -8.330 -11.441 -7.984 1.00 97.25 186 GLU A O 1
ATOM 1508 N N . ALA A 1 187 ? -9.085 -12.743 -6.327 1.00 98.12 187 ALA A N 1
ATOM 1509 C CA . ALA A 1 187 ? -9.412 -11.630 -5.445 1.00 98.12 187 ALA A CA 1
ATOM 1510 C C . ALA A 1 187 ? -8.166 -10.808 -5.051 1.00 98.12 187 ALA A C 1
ATOM 1512 O O . ALA A 1 187 ? -8.197 -9.572 -5.072 1.00 98.12 187 ALA A O 1
ATOM 1513 N N . LEU A 1 188 ? -7.036 -11.469 -4.772 1.00 98.31 188 LEU A N 1
ATOM 1514 C CA . LEU A 1 188 ? -5.753 -10.802 -4.522 1.00 98.31 188 LEU A CA 1
ATOM 1515 C C . LEU A 1 188 ? -5.235 -10.051 -5.754 1.00 98.31 188 LEU A C 1
ATOM 1517 O O . LEU A 1 188 ? -4.689 -8.956 -5.605 1.00 98.31 188 LEU A O 1
ATOM 1521 N N . ALA A 1 189 ? -5.450 -10.571 -6.965 1.00 97.62 189 ALA A N 1
ATOM 1522 C CA . ALA A 1 189 ? -5.136 -9.859 -8.203 1.00 97.62 189 ALA A CA 1
ATOM 1523 C C . ALA A 1 189 ? -5.957 -8.561 -8.341 1.00 97.62 189 ALA A C 1
ATOM 1525 O O . ALA A 1 189 ? -5.408 -7.512 -8.690 1.00 97.62 189 ALA A O 1
ATOM 1526 N N . HIS A 1 190 ? -7.247 -8.586 -7.986 1.00 97.69 190 HIS A N 1
ATOM 1527 C CA . HIS A 1 190 ? -8.076 -7.376 -7.943 1.00 97.69 190 HIS A CA 1
ATOM 1528 C C . HIS A 1 190 ? -7.573 -6.354 -6.914 1.00 97.69 190 HIS A C 1
ATOM 1530 O O . HIS A 1 190 ? -7.521 -5.153 -7.210 1.00 97.69 190 HIS A O 1
ATOM 1536 N N . LEU A 1 191 ? -7.172 -6.807 -5.723 1.00 98.31 191 LEU A N 1
ATOM 1537 C CA . LEU A 1 191 ? -6.584 -5.937 -4.704 1.00 98.31 191 LEU A CA 1
ATOM 1538 C C . LEU A 1 191 ? -5.257 -5.324 -5.188 1.00 98.31 191 LEU A C 1
ATOM 1540 O O . LEU A 1 191 ? -5.070 -4.109 -5.085 1.00 98.31 191 LEU A O 1
ATOM 1544 N N . ALA A 1 192 ? -4.374 -6.140 -5.774 1.00 98.25 192 ALA A N 1
ATOM 1545 C CA . ALA A 1 192 ? -3.099 -5.706 -6.343 1.00 98.25 192 ALA A CA 1
ATOM 1546 C C . ALA A 1 192 ? -3.303 -4.648 -7.433 1.00 98.25 192 ALA A C 1
ATOM 1548 O O . ALA A 1 192 ? -2.655 -3.602 -7.406 1.00 98.25 192 ALA A O 1
ATOM 1549 N N . SER A 1 193 ? -4.250 -4.865 -8.350 1.00 97.75 193 SER A N 1
ATOM 1550 C CA . SER A 1 193 ? -4.572 -3.901 -9.404 1.00 97.75 193 SER A CA 1
ATOM 1551 C C . SER A 1 193 ? -5.005 -2.545 -8.841 1.00 97.75 193 SER A C 1
ATOM 1553 O O . SER A 1 193 ? -4.587 -1.512 -9.364 1.00 97.75 193 SER A O 1
ATOM 1555 N N . ARG A 1 194 ? -5.815 -2.514 -7.772 1.00 97.75 194 ARG A N 1
ATOM 1556 C CA . ARG A 1 194 ? -6.230 -1.255 -7.124 1.00 97.75 194 ARG A CA 1
ATOM 1557 C C . ARG A 1 194 ? -5.069 -0.549 -6.431 1.00 97.75 194 ARG A C 1
ATOM 1559 O O . ARG A 1 194 ? -4.956 0.673 -6.537 1.00 97.75 194 ARG A O 1
ATOM 1566 N N . PHE A 1 195 ? -4.203 -1.304 -5.760 1.00 98.06 195 PHE A N 1
ATOM 1567 C CA . PHE A 1 19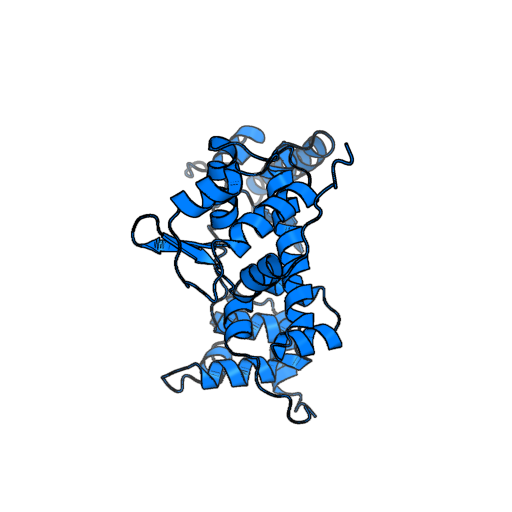5 ? -3.007 -0.758 -5.123 1.00 98.06 195 PHE A CA 1
ATOM 1568 C C . PHE A 1 195 ? -2.044 -0.155 -6.150 1.00 98.06 195 PHE A C 1
ATOM 1570 O O . PHE A 1 195 ? -1.587 0.974 -5.986 1.00 98.06 195 PHE A O 1
ATOM 1577 N N . LEU A 1 196 ? -1.786 -0.873 -7.244 1.00 98.12 196 LEU A N 1
ATOM 1578 C CA . LEU A 1 196 ? -0.938 -0.406 -8.339 1.00 98.12 196 LEU A CA 1
ATOM 1579 C C . LEU A 1 196 ? -1.530 0.819 -9.036 1.00 98.12 196 LEU A C 1
ATOM 1581 O O . LEU A 1 196 ? -0.786 1.733 -9.391 1.00 98.12 196 LEU A O 1
ATOM 1585 N N . PHE A 1 197 ? -2.858 0.881 -9.165 1.00 96.81 197 PHE A N 1
ATOM 1586 C CA . PHE A 1 197 ? -3.528 2.071 -9.674 1.00 96.81 197 PHE A CA 1
ATOM 1587 C C . PHE A 1 197 ? -3.272 3.284 -8.781 1.00 96.81 197 PHE A C 1
ATOM 1589 O O . PHE A 1 197 ? -2.827 4.319 -9.274 1.00 96.81 197 PHE A O 1
ATOM 1596 N N . TRP A 1 198 ? -3.476 3.143 -7.467 1.00 96.06 198 TRP A N 1
ATOM 1597 C CA . TRP A 1 198 ? -3.151 4.201 -6.509 1.00 96.06 198 TRP A CA 1
ATOM 1598 C C . TRP A 1 198 ? -1.676 4.610 -6.585 1.00 96.06 198 TRP A C 1
ATOM 1600 O O . TRP A 1 198 ? -1.376 5.803 -6.609 1.00 96.06 198 TRP A O 1
ATOM 1610 N N . PHE A 1 199 ? -0.763 3.638 -6.671 1.00 96.31 199 PHE A N 1
ATOM 1611 C CA . PHE A 1 199 ? 0.671 3.895 -6.782 1.00 96.31 199 PHE A CA 1
ATOM 1612 C C . PHE A 1 199 ? 0.988 4.739 -8.021 1.00 96.31 199 PHE A C 1
ATOM 1614 O O . PHE A 1 199 ? 1.639 5.775 -7.908 1.00 96.31 199 PHE A O 1
ATOM 1621 N N . CYS A 1 200 ? 0.470 4.353 -9.189 1.00 95.81 200 CYS A N 1
ATOM 1622 C CA . CYS A 1 200 ? 0.665 5.092 -10.434 1.00 95.81 200 CYS A CA 1
ATOM 1623 C C . CYS A 1 200 ? 0.101 6.517 -10.347 1.00 95.81 200 CYS A C 1
ATOM 1625 O O . CYS A 1 200 ? 0.789 7.470 -10.714 1.00 95.81 200 CYS A O 1
ATOM 1627 N N . THR A 1 201 ? -1.107 6.691 -9.799 1.00 91.25 201 THR A N 1
ATOM 1628 C CA . THR A 1 201 ? -1.698 8.022 -9.583 1.00 91.25 201 THR A CA 1
ATOM 1629 C C . THR A 1 201 ? -0.831 8.884 -8.666 1.00 91.25 201 THR A C 1
ATOM 1631 O O . THR A 1 201 ? -0.580 10.047 -8.978 1.00 91.25 201 THR A O 1
ATOM 1634 N N . LYS A 1 202 ? -0.311 8.315 -7.572 1.00 88.88 202 LYS A N 1
ATOM 1635 C CA . LYS A 1 202 ? 0.587 9.011 -6.639 1.00 88.88 202 LYS A CA 1
ATOM 1636 C C . LYS A 1 202 ? 1.884 9.450 -7.322 1.00 88.88 202 LYS A C 1
ATOM 1638 O O . LYS A 1 202 ? 2.331 10.580 -7.148 1.00 88.88 202 LYS A O 1
ATOM 1643 N N . VAL A 1 203 ? 2.476 8.579 -8.136 1.00 89.44 203 VAL A N 1
ATOM 1644 C CA . VAL A 1 203 ? 3.696 8.895 -8.892 1.00 89.44 203 VAL A CA 1
ATOM 1645 C C . VAL A 1 203 ? 3.450 10.001 -9.929 1.00 89.44 203 VAL A C 1
ATOM 1647 O O . VAL A 1 203 ? 4.298 10.879 -10.100 1.00 89.44 203 VAL A O 1
ATOM 1650 N N . GLN A 1 204 ? 2.291 10.003 -10.592 1.00 87.62 204 GLN A N 1
ATOM 1651 C CA . GLN A 1 204 ? 1.900 11.052 -11.542 1.00 87.62 204 GLN A CA 1
ATOM 1652 C C . GLN A 1 204 ? 1.660 12.401 -10.866 1.00 87.62 204 GLN A C 1
ATOM 1654 O O . GLN A 1 204 ? 2.158 13.417 -11.351 1.00 87.62 204 GLN A O 1
ATOM 1659 N N . ALA A 1 205 ? 0.960 12.411 -9.727 1.00 76.62 205 ALA A N 1
ATOM 1660 C CA . ALA A 1 205 ? 0.707 13.619 -8.940 1.00 76.62 205 ALA A CA 1
ATOM 1661 C C . ALA A 1 205 ? 2.013 14.334 -8.538 1.00 76.62 205 ALA A C 1
ATOM 1663 O O . ALA A 1 205 ? 2.064 15.557 -8.451 1.00 76.62 205 ALA A O 1
ATOM 1664 N N . ARG A 1 206 ? 3.115 13.583 -8.406 1.00 77.31 206 ARG A N 1
ATOM 1665 C CA . ARG A 1 206 ? 4.468 14.093 -8.117 1.00 77.31 206 ARG A CA 1
ATOM 1666 C C . ARG A 1 206 ? 5.217 14.634 -9.343 1.00 77.31 206 ARG A C 1
ATOM 1668 O O . ARG A 1 206 ? 6.427 14.848 -9.295 1.00 77.31 206 ARG A O 1
ATOM 1675 N N . GLY A 1 207 ? 4.519 14.861 -10.455 1.00 71.94 207 GLY A N 1
ATOM 1676 C CA . GLY A 1 207 ? 5.058 15.520 -11.645 1.00 71.94 207 GLY A CA 1
ATOM 1677 C C . GLY A 1 207 ? 5.789 14.595 -12.619 1.00 71.94 207 GLY A C 1
ATOM 1678 O O . GLY A 1 207 ? 6.420 15.080 -13.565 1.00 71.94 207 GLY A O 1
ATOM 1679 N N . LYS A 1 208 ? 5.708 13.267 -12.447 1.00 76.25 208 LYS A N 1
ATOM 1680 C CA . LYS A 1 208 ? 6.225 12.337 -13.459 1.00 76.25 208 LYS A CA 1
ATOM 1681 C C . LYS A 1 208 ? 5.269 12.299 -14.648 1.00 76.25 208 LYS A C 1
ATOM 1683 O O . LYS A 1 208 ? 4.112 11.923 -14.519 1.00 76.25 208 LYS A O 1
ATOM 1688 N N . ARG A 1 209 ? 5.780 12.638 -15.833 1.00 82.75 209 ARG A N 1
ATOM 1689 C CA . ARG A 1 209 ? 5.013 12.681 -17.094 1.00 82.75 209 ARG A CA 1
ATOM 1690 C C . ARG A 1 209 ? 4.687 11.304 -17.694 1.00 82.75 209 ARG A C 1
ATOM 1692 O O . ARG A 1 209 ? 4.299 11.239 -18.853 1.00 82.75 209 ARG A O 1
ATOM 1699 N N . MET A 1 210 ? 4.887 10.221 -16.949 1.00 91.50 210 MET A N 1
ATOM 1700 C CA . MET A 1 210 ? 4.667 8.866 -17.450 1.00 91.50 210 MET A CA 1
ATOM 1701 C C . MET A 1 210 ? 3.184 8.506 -17.358 1.00 91.50 210 MET A C 1
ATOM 1703 O O . MET A 1 210 ? 2.534 8.794 -16.347 1.00 91.50 210 MET A O 1
ATOM 1707 N N . ARG A 1 211 ? 2.641 7.880 -18.403 1.00 93.44 211 ARG A N 1
ATOM 1708 C CA . ARG A 1 211 ? 1.270 7.362 -18.382 1.00 93.44 211 ARG A CA 1
ATOM 1709 C C . ARG A 1 211 ? 1.171 6.160 -17.447 1.00 93.44 211 ARG A C 1
ATOM 1711 O O . ARG A 1 211 ? 2.173 5.550 -17.073 1.00 93.44 211 ARG A O 1
ATOM 1718 N N . HIS A 1 212 ? -0.052 5.838 -17.043 1.00 94.25 212 HIS A N 1
ATOM 1719 C CA . HIS A 1 212 ? -0.299 4.734 -16.125 1.00 94.25 212 HIS A CA 1
ATOM 1720 C C . HIS A 1 212 ? 0.209 3.419 -16.722 1.00 94.25 212 HIS A C 1
ATOM 1722 O O . HIS A 1 212 ? 0.951 2.679 -16.082 1.00 94.25 212 HIS A O 1
ATOM 1728 N N . GLU A 1 213 ? -0.180 3.153 -17.963 1.00 95.56 213 GLU A N 1
ATOM 1729 C CA . GLU A 1 213 ? 0.092 1.912 -18.680 1.00 95.56 213 GLU A CA 1
ATOM 1730 C C . GLU A 1 213 ? 1.601 1.691 -18.825 1.00 95.56 213 GLU A C 1
ATOM 1732 O O . GLU A 1 213 ? 2.096 0.600 -18.573 1.00 95.56 213 GLU A O 1
ATOM 1737 N N . GLU A 1 214 ? 2.347 2.758 -19.112 1.00 96.00 214 GLU A N 1
ATOM 1738 C CA . GLU A 1 214 ? 3.807 2.746 -19.238 1.00 96.00 214 GLU A CA 1
ATOM 1739 C C . GLU A 1 214 ? 4.491 2.358 -17.917 1.00 96.00 214 GLU A C 1
ATOM 1741 O O . GLU A 1 214 ? 5.398 1.525 -17.908 1.00 96.00 214 GLU A O 1
ATOM 1746 N N . MET A 1 215 ? 4.031 2.905 -16.782 1.00 96.94 215 MET A N 1
ATOM 1747 C CA . MET A 1 215 ? 4.546 2.523 -15.458 1.00 96.94 215 MET A CA 1
ATOM 1748 C C . MET A 1 215 ? 4.255 1.057 -15.144 1.00 96.94 215 MET A C 1
ATOM 1750 O O . MET A 1 215 ? 5.121 0.359 -14.615 1.00 96.94 215 MET A O 1
ATOM 1754 N N . ILE A 1 216 ? 3.053 0.583 -15.479 1.00 97.81 216 ILE A N 1
ATOM 1755 C CA . ILE A 1 216 ? 2.672 -0.816 -15.291 1.00 97.81 216 ILE A CA 1
ATOM 1756 C C . ILE A 1 216 ? 3.531 -1.736 -16.161 1.00 97.81 216 ILE A C 1
ATOM 1758 O O . ILE A 1 216 ? 4.030 -2.733 -15.645 1.00 97.81 216 ILE A O 1
ATOM 1762 N N . GLU A 1 217 ? 3.775 -1.406 -17.431 1.00 97.38 217 GLU A N 1
ATOM 1763 C CA . GLU A 1 217 ? 4.660 -2.198 -18.295 1.00 97.38 217 GLU A CA 1
ATOM 1764 C C . GLU A 1 217 ? 6.082 -2.273 -17.731 1.00 97.38 217 GLU A C 1
ATOM 1766 O O . GLU A 1 217 ? 6.677 -3.353 -17.692 1.00 97.38 217 GLU A O 1
ATOM 1771 N N . VAL A 1 218 ? 6.610 -1.173 -17.184 1.00 97.81 218 VAL A N 1
ATOM 1772 C CA . VAL A 1 218 ? 7.905 -1.219 -16.493 1.00 97.81 218 VAL A CA 1
ATOM 1773 C C . VAL A 1 218 ? 7.872 -2.133 -15.270 1.00 97.81 218 VAL A C 1
ATOM 1775 O O . VAL A 1 218 ? 8.767 -2.965 -15.101 1.00 97.81 218 VAL A O 1
ATOM 1778 N N . LEU A 1 219 ? 6.838 -2.030 -14.435 1.00 98.12 219 LEU A N 1
ATOM 1779 C CA . LEU A 1 219 ? 6.683 -2.892 -13.264 1.00 98.12 219 LEU A CA 1
ATOM 1780 C C . LEU A 1 219 ? 6.548 -4.373 -13.641 1.00 98.12 219 LEU A C 1
ATOM 1782 O O . LEU A 1 219 ? 7.124 -5.212 -12.954 1.00 98.12 219 LEU A O 1
ATOM 1786 N N . LYS A 1 220 ? 5.871 -4.708 -14.748 1.00 97.88 220 LYS A N 1
ATOM 1787 C CA . LYS A 1 220 ? 5.808 -6.079 -15.283 1.00 97.88 220 LYS A CA 1
ATOM 1788 C C . LYS A 1 220 ? 7.191 -6.590 -15.693 1.00 97.88 220 LYS A C 1
ATOM 1790 O O . LYS A 1 220 ? 7.535 -7.732 -15.393 1.00 97.88 220 LYS A O 1
ATOM 1795 N N . VAL A 1 221 ? 8.002 -5.770 -16.373 1.00 97.88 221 VAL A N 1
ATOM 1796 C CA . VAL A 1 221 ? 9.379 -6.145 -16.757 1.00 97.88 221 VAL A CA 1
ATOM 1797 C C . VAL A 1 221 ? 10.232 -6.421 -15.524 1.00 97.88 221 VAL A C 1
ATOM 1799 O O . VAL A 1 221 ? 10.940 -7.429 -15.492 1.00 97.88 221 VAL A O 1
ATOM 1802 N N . ILE A 1 222 ? 10.146 -5.556 -14.511 1.00 98.06 222 ILE A N 1
ATOM 1803 C CA . ILE A 1 222 ? 10.861 -5.733 -13.245 1.00 98.06 222 ILE A CA 1
ATOM 1804 C C . ILE A 1 222 ? 10.384 -7.009 -12.551 1.00 98.06 222 ILE A C 1
ATOM 1806 O O . ILE A 1 222 ? 11.210 -7.850 -12.225 1.00 98.06 222 ILE A O 1
ATOM 1810 N N . ALA A 1 223 ? 9.074 -7.200 -12.382 1.00 97.56 223 ALA A N 1
ATOM 1811 C CA . ALA A 1 223 ? 8.505 -8.344 -11.670 1.00 97.56 223 ALA A CA 1
ATOM 1812 C C . ALA A 1 223 ? 8.853 -9.701 -12.291 1.00 97.56 223 ALA A C 1
ATOM 1814 O O . ALA A 1 223 ? 9.064 -10.659 -11.561 1.00 97.56 223 ALA A O 1
ATOM 1815 N N . ARG A 1 224 ? 8.980 -9.796 -13.621 1.00 96.50 224 ARG A N 1
ATOM 1816 C CA . ARG A 1 224 ? 9.403 -11.050 -14.270 1.00 96.50 224 ARG A CA 1
ATOM 1817 C C . ARG A 1 224 ? 10.861 -11.423 -14.001 1.00 96.50 224 ARG A C 1
ATOM 1819 O O . ARG A 1 224 ? 11.188 -12.603 -14.006 1.00 96.50 224 ARG A O 1
ATOM 1826 N N . HIS A 1 225 ? 11.733 -10.435 -13.811 1.00 97.06 225 HIS A N 1
ATOM 1827 C CA . HIS A 1 225 ? 13.147 -10.673 -13.498 1.00 97.06 225 HIS A CA 1
ATOM 1828 C C . HIS A 1 225 ? 13.394 -10.760 -11.990 1.00 97.06 225 HIS A C 1
ATOM 1830 O O . HIS A 1 225 ? 14.281 -11.476 -11.540 1.00 97.06 225 HIS A O 1
ATOM 1836 N N . CYS A 1 226 ? 12.594 -10.035 -11.218 1.00 96.69 226 CYS A N 1
ATOM 1837 C CA . CYS A 1 226 ? 12.603 -9.997 -9.768 1.00 96.69 226 CYS A CA 1
ATOM 1838 C C . CYS A 1 226 ? 11.367 -10.734 -9.237 1.00 96.69 226 CYS A C 1
ATOM 1840 O O . CYS A 1 226 ? 10.534 -10.142 -8.553 1.00 96.69 226 CYS A O 1
ATOM 1842 N N . ASP A 1 227 ? 11.211 -11.997 -9.636 1.00 93.75 227 ASP A N 1
ATOM 1843 C CA . ASP A 1 227 ? 10.064 -12.827 -9.267 1.00 93.75 227 ASP A CA 1
ATOM 1844 C C . ASP A 1 227 ? 10.197 -13.285 -7.802 1.00 93.75 227 ASP A C 1
ATOM 1846 O O . ASP A 1 227 ? 11.180 -13.967 -7.477 1.00 93.75 227 ASP A O 1
ATOM 1850 N N . PRO A 1 228 ? 9.229 -12.957 -6.922 1.00 90.31 228 PRO A N 1
ATOM 1851 C CA . PRO A 1 228 ? 9.277 -13.343 -5.513 1.00 90.31 228 PRO A CA 1
ATOM 1852 C C . PRO A 1 228 ? 9.318 -14.865 -5.288 1.00 90.31 228 PRO A C 1
ATOM 1854 O O . PRO A 1 228 ? 9.804 -15.294 -4.243 1.00 90.31 228 PRO A O 1
ATOM 1857 N N . HIS A 1 229 ? 8.869 -15.687 -6.249 1.00 90.50 229 HIS A N 1
ATOM 1858 C CA . HIS A 1 229 ? 8.979 -17.154 -6.164 1.00 90.50 229 HIS A CA 1
ATOM 1859 C C . HIS A 1 229 ? 10.395 -17.670 -6.411 1.00 90.50 229 HIS A C 1
ATOM 1861 O O . HIS A 1 229 ? 10.771 -18.723 -5.897 1.00 90.50 229 HIS A O 1
ATOM 1867 N N . GLN A 1 230 ? 11.179 -16.956 -7.220 1.00 90.94 230 GLN A N 1
ATOM 1868 C CA . GLN A 1 230 ? 12.540 -17.366 -7.575 1.00 90.94 230 GLN A CA 1
ATOM 1869 C C . GLN A 1 230 ? 13.550 -16.888 -6.539 1.00 90.94 230 GLN A C 1
ATOM 1871 O O . GLN A 1 230 ? 14.462 -17.625 -6.165 1.00 90.94 230 GLN A O 1
ATOM 1876 N N . SER A 1 231 ? 13.392 -15.649 -6.075 1.00 92.25 231 SER A N 1
ATOM 1877 C CA . SER A 1 231 ? 14.199 -15.094 -4.998 1.00 92.25 231 SER A CA 1
ATOM 1878 C C . SER A 1 231 ? 13.368 -14.102 -4.193 1.00 92.25 231 SER A C 1
ATOM 1880 O O . SER A 1 231 ? 12.773 -13.203 -4.780 1.00 92.25 231 SER A O 1
ATOM 1882 N N . PRO A 1 232 ? 13.369 -14.185 -2.853 1.00 92.25 232 PRO A N 1
ATOM 1883 C CA . PRO A 1 232 ? 12.703 -13.192 -2.022 1.00 92.25 232 PRO A CA 1
ATOM 1884 C C . PRO A 1 232 ? 13.481 -11.873 -1.942 1.00 92.25 232 PRO A C 1
ATOM 1886 O O . PRO A 1 232 ? 12.947 -10.907 -1.412 1.00 92.25 232 PRO A O 1
ATOM 1889 N N . LEU A 1 233 ? 14.739 -11.827 -2.398 1.00 95.62 233 LEU A N 1
ATOM 1890 C CA . LEU A 1 233 ? 15.629 -10.669 -2.291 1.00 95.62 233 LEU A CA 1
ATOM 1891 C C . LEU A 1 233 ? 16.272 -10.346 -3.638 1.00 95.62 233 LEU A C 1
ATOM 1893 O O . LEU A 1 233 ? 16.762 -11.238 -4.335 1.00 95.62 233 LEU A O 1
ATOM 1897 N N . HIS A 1 234 ? 16.337 -9.057 -3.957 1.00 97.31 234 HIS A N 1
ATOM 1898 C CA . HIS A 1 234 ? 16.890 -8.539 -5.206 1.00 97.31 234 HIS A CA 1
ATOM 1899 C C . HIS A 1 234 ? 17.817 -7.358 -4.941 1.00 97.31 234 HIS A C 1
ATOM 1901 O O . HIS A 1 234 ? 17.639 -6.608 -3.982 1.00 97.31 234 HIS A O 1
ATOM 1907 N N . GLN A 1 235 ? 18.810 -7.158 -5.797 1.00 97.44 235 GLN A N 1
ATOM 1908 C CA . GLN A 1 235 ? 19.696 -6.004 -5.718 1.00 97.44 235 GLN A CA 1
ATOM 1909 C C . GLN A 1 235 ? 19.026 -4.774 -6.331 1.00 97.44 235 GLN A C 1
ATOM 1911 O O . GLN A 1 235 ? 18.335 -4.844 -7.349 1.00 97.44 235 GLN A O 1
ATOM 1916 N N . GLN A 1 236 ? 19.304 -3.593 -5.781 1.00 97.38 236 GLN A N 1
ATOM 1917 C CA . GLN A 1 236 ? 18.842 -2.318 -6.338 1.00 97.38 236 GLN A CA 1
ATOM 1918 C C . GLN A 1 236 ? 19.262 -2.163 -7.811 1.00 97.38 236 GLN A C 1
ATOM 1920 O O . GLN A 1 236 ? 18.495 -1.677 -8.641 1.00 97.38 236 GLN A O 1
ATOM 1925 N N . LYS A 1 237 ? 20.461 -2.636 -8.175 1.00 97.31 237 LYS A N 1
ATOM 1926 C CA . LYS A 1 237 ? 20.951 -2.590 -9.560 1.00 97.31 237 LYS A CA 1
ATOM 1927 C C . LYS A 1 237 ? 20.054 -3.365 -10.533 1.00 97.31 237 LYS A C 1
ATOM 1929 O O . LYS A 1 237 ? 19.950 -2.946 -11.686 1.00 97.31 237 LYS A O 1
ATOM 1934 N N . GLU A 1 238 ? 19.410 -4.448 -10.098 1.00 97.56 238 GLU A N 1
ATOM 1935 C CA . GLU A 1 238 ? 18.501 -5.239 -10.939 1.00 97.56 238 GLU A CA 1
ATOM 1936 C C . GLU A 1 238 ? 17.272 -4.414 -11.311 1.00 97.56 238 GLU A C 1
ATOM 1938 O O . GLU A 1 238 ? 16.977 -4.284 -12.498 1.00 97.56 238 GLU A O 1
ATOM 1943 N N . TRP A 1 239 ? 16.649 -3.736 -10.338 1.00 98.12 239 TRP A N 1
ATOM 1944 C CA . TRP A 1 239 ? 15.554 -2.801 -10.612 1.00 98.12 239 TRP A CA 1
ATOM 1945 C C . TRP A 1 239 ? 15.963 -1.773 -11.667 1.00 98.12 239 TRP A C 1
ATOM 1947 O O . TRP A 1 239 ? 15.289 -1.642 -12.685 1.00 98.12 239 TRP A O 1
ATOM 1957 N N . MET A 1 240 ? 17.100 -1.087 -11.480 1.00 97.75 240 MET A N 1
ATOM 1958 C CA . MET A 1 240 ? 17.524 -0.048 -12.431 1.00 97.75 240 MET A CA 1
ATOM 1959 C C . MET A 1 240 ? 17.791 -0.615 -13.817 1.00 97.75 240 MET A C 1
ATOM 1961 O O . MET A 1 240 ? 17.401 -0.005 -14.807 1.00 97.75 240 MET A O 1
ATOM 1965 N N . THR A 1 241 ? 18.449 -1.773 -13.881 1.00 98.00 241 THR A N 1
ATOM 1966 C CA . THR A 1 241 ? 18.828 -2.428 -15.136 1.00 98.00 241 THR A CA 1
ATOM 1967 C C . THR A 1 241 ? 17.598 -2.852 -15.929 1.00 98.00 241 THR A C 1
ATOM 1969 O O . THR A 1 241 ? 17.542 -2.616 -17.133 1.00 98.00 241 THR A O 1
ATOM 1972 N N . HIS A 1 242 ? 16.612 -3.471 -15.278 1.00 98.00 242 HIS A N 1
ATOM 1973 C CA . HIS A 1 242 ? 15.419 -3.976 -15.956 1.00 98.00 242 HIS A CA 1
ATOM 1974 C C . HIS A 1 242 ? 14.442 -2.858 -16.302 1.00 98.00 242 HIS A C 1
ATOM 1976 O O . HIS A 1 242 ? 13.910 -2.833 -17.409 1.00 98.00 242 HIS A O 1
ATOM 1982 N N . ALA A 1 243 ? 14.289 -1.877 -15.417 1.00 97.56 243 ALA A N 1
ATOM 1983 C CA . ALA A 1 243 ? 13.471 -0.709 -15.682 1.00 97.56 243 ALA A CA 1
ATOM 1984 C C . ALA A 1 243 ? 14.017 0.113 -16.864 1.00 97.56 243 ALA A C 1
ATOM 1986 O O . ALA A 1 243 ? 13.261 0.476 -17.766 1.00 97.56 243 ALA A O 1
ATOM 1987 N N . SER A 1 244 ? 15.341 0.323 -16.929 1.00 97.06 244 SER A N 1
ATOM 1988 C CA . SER A 1 244 ? 15.973 1.100 -18.005 1.00 97.06 244 SER A CA 1
ATOM 1989 C C . SER A 1 244 ? 16.077 0.382 -19.353 1.00 97.06 244 SER A C 1
ATOM 1991 O O . SER A 1 244 ? 16.555 0.971 -20.317 1.00 97.06 244 SER A O 1
ATOM 1993 N N . ARG A 1 245 ? 15.709 -0.904 -19.422 1.00 95.69 245 ARG A N 1
ATOM 1994 C CA . ARG A 1 245 ? 15.602 -1.653 -20.687 1.00 95.69 245 ARG A CA 1
ATOM 1995 C C . ARG A 1 245 ? 14.276 -1.408 -21.401 1.00 95.69 245 ARG A C 1
ATOM 1997 O O . ARG A 1 245 ? 14.141 -1.786 -22.558 1.00 95.69 245 ARG A O 1
ATOM 2004 N N . THR A 1 246 ? 13.304 -0.814 -20.716 1.00 95.81 246 THR A N 1
ATOM 2005 C CA . THR A 1 246 ? 12.028 -0.433 -21.324 1.00 95.81 246 THR A CA 1
ATOM 2006 C C . THR A 1 246 ? 12.177 0.849 -22.139 1.00 95.81 246 THR A C 1
ATOM 2008 O O . THR A 1 246 ? 13.058 1.664 -21.869 1.00 95.81 246 THR A O 1
ATOM 2011 N N . ALA A 1 247 ? 11.279 1.071 -23.100 1.00 95.50 247 ALA A N 1
ATOM 2012 C CA . ALA A 1 247 ? 11.235 2.323 -23.859 1.00 95.50 247 ALA A CA 1
ATOM 2013 C C . ALA A 1 247 ? 10.777 3.530 -23.012 1.00 95.50 247 ALA A C 1
ATOM 2015 O O . ALA A 1 247 ? 10.891 4.674 -23.448 1.00 95.50 247 ALA A O 1
ATOM 2016 N N . TYR A 1 248 ? 10.264 3.290 -21.800 1.00 96.12 248 TYR A N 1
ATOM 2017 C CA . TYR A 1 248 ? 9.573 4.301 -21.001 1.00 96.12 248 TYR A CA 1
ATOM 2018 C C . TYR A 1 248 ? 10.479 5.038 -20.014 1.00 96.12 248 TYR A C 1
ATOM 2020 O O . TYR A 1 248 ? 10.138 6.141 -19.584 1.00 96.12 248 TYR A O 1
ATOM 2028 N N . MET A 1 249 ? 11.630 4.472 -19.633 1.00 95.62 249 MET A N 1
ATOM 2029 C CA . MET A 1 249 ? 12.538 5.151 -18.709 1.00 95.62 249 MET A CA 1
ATOM 2030 C C . MET A 1 249 ? 14.017 4.897 -18.965 1.00 95.62 249 MET A C 1
ATOM 2032 O O . MET A 1 249 ? 14.447 3.784 -19.233 1.00 95.62 249 MET A O 1
ATOM 2036 N N . ASN A 1 250 ? 14.819 5.945 -18.788 1.00 95.88 250 ASN A N 1
ATOM 2037 C CA . ASN A 1 250 ? 16.272 5.846 -18.701 1.00 95.88 250 ASN A CA 1
ATOM 2038 C C . ASN A 1 250 ? 16.735 5.492 -17.273 1.00 95.88 250 ASN A C 1
ATOM 2040 O O . ASN A 1 250 ? 15.947 5.427 -16.331 1.00 95.88 250 ASN A O 1
ATOM 2044 N N . HIS A 1 251 ? 18.045 5.311 -17.092 1.00 96.06 251 HIS A N 1
ATOM 2045 C CA . HIS A 1 251 ? 18.629 4.914 -15.808 1.00 96.06 251 HIS A CA 1
ATOM 2046 C C . HIS A 1 251 ? 18.327 5.883 -14.645 1.00 96.06 251 HIS A C 1
ATOM 2048 O O . HIS A 1 251 ? 18.024 5.445 -13.536 1.00 96.06 251 HIS A O 1
ATOM 2054 N N . ASN A 1 252 ? 18.355 7.199 -14.885 1.00 94.56 252 ASN A N 1
ATOM 2055 C CA . ASN A 1 252 ? 18.062 8.194 -13.846 1.00 94.56 252 ASN A CA 1
ATOM 2056 C C . ASN A 1 252 ? 16.579 8.173 -13.454 1.00 94.56 252 ASN A C 1
ATOM 2058 O O . ASN A 1 252 ? 16.240 8.259 -12.274 1.00 94.56 252 ASN A O 1
ATOM 2062 N N . GLN A 1 253 ? 15.689 8.021 -14.436 1.00 95.19 253 GLN A N 1
ATOM 2063 C CA . GLN A 1 253 ? 14.257 7.861 -14.193 1.00 95.19 253 GLN A CA 1
ATOM 2064 C C . GLN A 1 253 ? 13.958 6.563 -13.434 1.00 95.19 253 GLN A C 1
ATOM 2066 O O . GLN A 1 253 ? 13.158 6.595 -12.501 1.00 95.19 253 GLN A O 1
ATOM 2071 N N . ALA A 1 254 ? 14.641 5.464 -13.769 1.00 96.94 254 ALA A N 1
ATOM 2072 C CA . ALA A 1 254 ? 14.540 4.191 -13.062 1.00 96.94 254 ALA A CA 1
ATOM 2073 C C . ALA A 1 254 ? 14.955 4.308 -11.590 1.00 96.94 254 ALA A C 1
ATOM 2075 O O . ALA A 1 254 ? 14.227 3.836 -10.716 1.00 96.94 254 ALA A O 1
ATOM 2076 N N . LYS A 1 255 ? 16.058 5.017 -11.306 1.00 96.19 255 LYS A N 1
ATOM 2077 C CA . LYS A 1 255 ? 16.478 5.331 -9.933 1.00 96.19 255 LYS A CA 1
ATOM 2078 C C . LYS A 1 255 ? 15.395 6.095 -9.180 1.00 96.19 255 LYS A C 1
ATOM 2080 O O . LYS A 1 255 ? 14.979 5.671 -8.111 1.00 96.19 255 LYS A O 1
ATOM 2085 N N . ASN A 1 256 ? 14.866 7.166 -9.765 1.00 93.44 256 ASN A N 1
ATOM 2086 C CA . ASN A 1 256 ? 13.782 7.921 -9.135 1.00 93.44 256 ASN A CA 1
ATOM 2087 C C . ASN A 1 256 ? 12.503 7.082 -8.989 1.00 93.44 256 ASN A C 1
ATOM 2089 O O . ASN A 1 256 ? 11.685 7.357 -8.124 1.00 93.44 256 ASN A O 1
ATOM 2093 N N . PHE A 1 257 ? 12.255 6.107 -9.864 1.00 96.31 257 PHE A N 1
ATOM 2094 C CA . PHE A 1 257 ? 11.098 5.215 -9.771 1.00 96.31 257 PHE A CA 1
ATOM 2095 C C . PHE A 1 257 ? 11.241 4.187 -8.647 1.00 96.31 257 PHE A C 1
ATOM 2097 O O . PHE A 1 257 ? 10.258 3.892 -7.978 1.00 96.31 257 PHE A O 1
ATOM 2104 N N . PHE A 1 258 ? 12.461 3.728 -8.377 1.00 97.38 258 PHE A N 1
ATOM 2105 C CA . PHE A 1 258 ? 12.767 2.904 -7.211 1.00 97.38 258 PHE A CA 1
ATOM 2106 C C . PHE A 1 258 ? 12.499 3.633 -5.893 1.00 97.38 258 PHE A C 1
ATOM 2108 O O . PHE A 1 258 ? 11.837 3.083 -5.018 1.00 97.38 258 PHE A O 1
ATOM 2115 N N . GLU A 1 259 ? 12.940 4.889 -5.773 1.00 94.38 259 GLU A N 1
ATOM 2116 C CA . GLU A 1 259 ? 12.682 5.697 -4.571 1.00 94.38 259 GLU A CA 1
ATOM 2117 C C . GLU A 1 259 ? 11.178 5.929 -4.348 1.00 94.38 259 GLU A C 1
ATOM 2119 O O . GLU A 1 259 ? 10.694 5.862 -3.218 1.00 94.38 259 GLU A O 1
ATOM 2124 N N . GLU A 1 260 ? 10.403 6.126 -5.423 1.00 93.88 260 GLU A N 1
ATOM 2125 C CA . GLU A 1 260 ? 8.938 6.185 -5.317 1.00 93.88 260 GLU A CA 1
ATOM 2126 C C . GLU A 1 260 ? 8.343 4.856 -4.843 1.00 93.88 260 GLU A C 1
ATOM 2128 O O . GLU A 1 260 ? 7.447 4.856 -4.001 1.00 93.88 260 GLU A O 1
ATOM 2133 N N . ALA A 1 261 ? 8.829 3.725 -5.362 1.00 96.69 261 ALA A N 1
ATOM 2134 C CA . ALA A 1 261 ? 8.354 2.402 -4.972 1.00 96.69 261 ALA A CA 1
ATOM 2135 C C . ALA A 1 261 ? 8.645 2.102 -3.489 1.00 96.69 261 ALA A C 1
ATOM 2137 O O . ALA A 1 261 ? 7.780 1.547 -2.808 1.00 96.69 261 ALA A O 1
ATOM 2138 N N . LEU A 1 262 ? 9.807 2.523 -2.975 1.00 94.38 262 LEU A N 1
ATOM 2139 C CA . LEU A 1 262 ? 10.138 2.473 -1.547 1.00 94.38 262 LEU A CA 1
ATOM 2140 C C . LEU A 1 262 ? 9.204 3.370 -0.726 1.00 94.38 262 LEU A C 1
ATOM 2142 O O . LEU A 1 262 ? 8.558 2.904 0.209 1.00 94.38 262 LEU A O 1
ATOM 2146 N N . SER A 1 263 ? 9.080 4.646 -1.105 1.00 88.94 263 SER A N 1
ATOM 2147 C CA . SER A 1 263 ? 8.248 5.631 -0.397 1.00 88.94 263 SER A CA 1
ATOM 2148 C C . SER A 1 263 ? 6.765 5.248 -0.372 1.00 88.94 263 SER A C 1
ATOM 2150 O O . SER A 1 263 ? 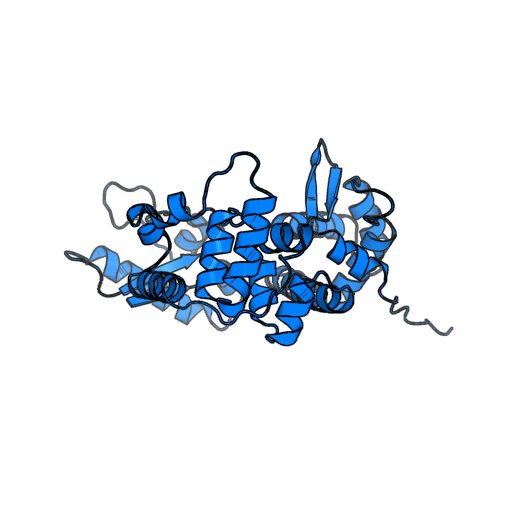6.048 5.554 0.580 1.00 88.94 263 SER A O 1
ATOM 2152 N N . ALA A 1 264 ? 6.276 4.597 -1.424 1.00 91.00 264 ALA A N 1
ATOM 2153 C CA . ALA A 1 264 ? 4.900 4.134 -1.508 1.00 91.00 264 ALA A CA 1
ATOM 2154 C C . ALA A 1 264 ? 4.663 2.781 -0.832 1.00 91.00 264 ALA A C 1
ATOM 2156 O O . ALA A 1 264 ? 3.511 2.357 -0.759 1.00 91.00 264 ALA A O 1
ATOM 2157 N N . GLY A 1 265 ? 5.716 2.107 -0.363 1.00 94.00 265 GLY A N 1
ATOM 2158 C CA . GLY A 1 265 ? 5.593 0.798 0.255 1.00 94.00 265 GLY A CA 1
ATOM 2159 C C . GLY A 1 265 ? 5.318 -0.340 -0.726 1.00 94.00 265 GLY A C 1
ATOM 2160 O O . GLY A 1 265 ? 4.871 -1.397 -0.300 1.00 94.00 265 GLY A O 1
ATOM 2161 N N . LEU A 1 266 ? 5.567 -0.159 -2.025 1.00 97.12 266 LEU A N 1
ATOM 2162 C CA . LEU A 1 266 ? 5.464 -1.247 -3.005 1.00 97.12 266 LEU A CA 1
ATOM 2163 C C . LEU A 1 266 ? 6.580 -2.283 -2.783 1.00 97.12 266 LEU A C 1
ATOM 2165 O O . LEU A 1 266 ? 6.365 -3.496 -2.860 1.00 97.12 266 LEU A O 1
ATOM 2169 N N . ILE A 1 267 ? 7.769 -1.782 -2.460 1.00 97.69 267 ILE A N 1
ATOM 2170 C CA . ILE A 1 267 ? 8.949 -2.560 -2.094 1.00 97.69 267 ILE A CA 1
ATOM 2171 C C . ILE A 1 267 ? 9.466 -2.083 -0.739 1.00 97.69 267 ILE A C 1
ATOM 2173 O O . ILE A 1 267 ? 9.186 -0.959 -0.321 1.00 97.69 267 ILE A O 1
ATOM 2177 N N . VAL A 1 268 ? 10.228 -2.931 -0.057 1.00 95.69 268 VAL A N 1
ATOM 2178 C CA . VAL A 1 268 ? 10.913 -2.569 1.189 1.00 95.69 268 VAL A CA 1
ATOM 2179 C C . VAL A 1 268 ? 12.416 -2.763 1.036 1.00 95.69 268 VAL A C 1
ATOM 2181 O O . VAL A 1 268 ? 12.840 -3.713 0.365 1.00 95.69 268 VAL A O 1
ATOM 2184 N N . PRO A 1 269 ? 13.227 -1.873 1.632 1.00 96.25 269 PRO A N 1
ATOM 2185 C CA . PRO A 1 269 ? 14.663 -2.059 1.646 1.00 96.25 269 PRO A CA 1
ATOM 2186 C C . PRO A 1 269 ? 15.009 -3.229 2.570 1.00 96.25 269 PRO A C 1
ATOM 2188 O O . PRO A 1 269 ? 14.395 -3.424 3.619 1.00 96.25 269 PRO A O 1
ATOM 2191 N N . ASP A 1 270 ? 16.019 -3.989 2.176 1.00 93.81 270 ASP A N 1
ATOM 2192 C CA . ASP A 1 270 ? 16.687 -4.971 3.020 1.00 93.81 270 ASP A CA 1
ATOM 2193 C C . ASP A 1 270 ? 18.154 -4.529 3.210 1.00 93.81 270 ASP A C 1
ATOM 2195 O O . ASP A 1 270 ? 18.516 -3.365 3.002 1.00 93.81 270 ASP A O 1
ATOM 2199 N N . LYS A 1 271 ? 19.031 -5.430 3.643 1.00 89.75 271 LYS A N 1
ATOM 2200 C CA . LYS A 1 271 ? 20.444 -5.140 3.905 1.00 89.75 271 LYS A CA 1
ATOM 2201 C C . LYS A 1 271 ? 21.139 -4.545 2.674 1.00 89.75 271 LYS A C 1
ATOM 2203 O O . LYS A 1 271 ? 21.007 -5.062 1.576 1.00 89.75 271 LYS A O 1
ATOM 2208 N N . ALA A 1 272 ? 21.951 -3.507 2.885 1.00 84.25 272 ALA A N 1
ATOM 2209 C CA . ALA A 1 272 ? 23.011 -3.037 1.980 1.00 84.25 272 ALA A CA 1
ATOM 2210 C C . ALA A 1 272 ? 22.681 -3.055 0.466 1.00 84.25 272 ALA A C 1
ATOM 2212 O O . ALA A 1 272 ? 23.358 -3.721 -0.317 1.00 84.25 272 ALA A O 1
ATOM 2213 N N . GLY A 1 273 ? 21.658 -2.303 0.045 1.00 92.69 273 GLY A N 1
ATOM 2214 C CA . GLY A 1 273 ? 21.306 -2.157 -1.376 1.00 92.69 273 GLY A CA 1
ATOM 2215 C C . GLY A 1 273 ? 20.482 -3.312 -1.948 1.00 92.69 273 GLY A C 1
ATOM 2216 O O . GLY A 1 273 ? 20.323 -3.398 -3.167 1.00 92.69 273 GLY A O 1
ATOM 2217 N N . TRP A 1 274 ? 19.960 -4.186 -1.090 1.00 97.44 274 TRP A N 1
ATOM 2218 C CA . TRP A 1 27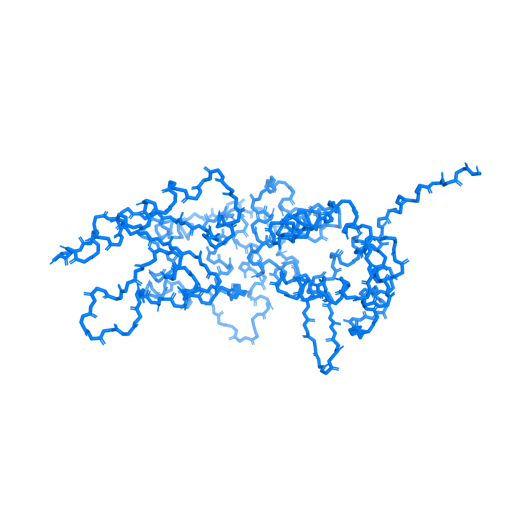4 ? 18.957 -5.182 -1.444 1.00 97.44 274 TRP A CA 1
ATOM 2219 C C . TRP A 1 274 ? 17.553 -4.681 -1.114 1.00 97.44 274 TRP A C 1
ATOM 2221 O O . TRP A 1 274 ? 17.367 -3.783 -0.294 1.00 97.44 274 TRP A O 1
ATOM 2231 N N . TRP A 1 275 ? 16.561 -5.256 -1.774 1.00 97.81 275 TRP A N 1
ATOM 2232 C CA . TRP A 1 275 ? 15.151 -4.962 -1.579 1.00 97.81 275 TRP A CA 1
ATOM 2233 C C . TRP A 1 275 ? 14.319 -6.215 -1.843 1.00 97.81 275 TRP A C 1
ATOM 2235 O O . TRP A 1 275 ? 14.794 -7.188 -2.433 1.00 97.81 275 TRP A O 1
ATOM 2245 N N . ARG A 1 276 ? 13.059 -6.176 -1.420 1.00 97.19 276 ARG A N 1
ATOM 2246 C CA . ARG A 1 276 ? 12.058 -7.197 -1.738 1.00 97.19 276 ARG A CA 1
ATOM 2247 C C . ARG A 1 276 ? 10.701 -6.575 -1.995 1.00 97.19 276 ARG A C 1
ATOM 2249 O O . ARG A 1 276 ? 10.425 -5.470 -1.520 1.00 97.19 276 ARG A O 1
ATOM 2256 N N . TRP A 1 277 ? 9.837 -7.296 -2.703 1.00 97.62 277 TRP A N 1
ATOM 2257 C CA . TRP A 1 277 ? 8.417 -6.961 -2.740 1.00 97.62 277 TRP A CA 1
ATOM 2258 C C . TRP A 1 277 ? 7.883 -6.921 -1.311 1.00 97.62 277 TRP A C 1
ATOM 2260 O O . TRP A 1 277 ? 8.099 -7.856 -0.533 1.00 97.62 277 TRP A O 1
ATOM 2270 N N . ARG A 1 278 ? 7.193 -5.836 -0.945 1.00 96.12 278 ARG A N 1
ATOM 2271 C CA . ARG A 1 278 ? 6.564 -5.772 0.379 1.00 96.12 278 ARG A CA 1
ATOM 2272 C C . ARG A 1 278 ? 5.469 -6.825 0.497 1.00 96.12 278 ARG A C 1
ATOM 2274 O O . ARG A 1 278 ? 5.356 -7.486 1.524 1.00 96.12 278 ARG A O 1
ATOM 2281 N N . HIS A 1 279 ? 4.724 -6.998 -0.591 1.00 96.25 279 HIS A N 1
ATOM 2282 C CA . HIS A 1 279 ? 3.629 -7.945 -0.718 1.00 96.25 279 HIS A CA 1
ATOM 2283 C C . HIS A 1 279 ? 3.889 -8.843 -1.930 1.00 96.25 279 HIS A C 1
ATOM 2285 O O . HIS A 1 279 ? 3.767 -8.392 -3.071 1.00 96.25 279 HIS A O 1
ATOM 2291 N N . ALA A 1 280 ? 4.273 -10.099 -1.681 1.00 96.19 280 ALA A N 1
ATOM 2292 C CA . ALA A 1 280 ? 4.679 -11.043 -2.725 1.00 96.19 280 ALA A CA 1
ATOM 2293 C C . ALA A 1 280 ? 3.614 -11.183 -3.824 1.00 96.19 280 ALA A C 1
ATOM 2295 O O . ALA A 1 280 ? 3.938 -11.046 -5.003 1.00 96.19 280 ALA A O 1
ATOM 2296 N N . PHE A 1 281 ? 2.334 -11.285 -3.443 1.00 97.00 281 PHE A N 1
ATOM 2297 C CA . PHE A 1 281 ? 1.222 -11.417 -4.389 1.00 97.00 281 PHE A CA 1
ATOM 2298 C C . PHE A 1 281 ? 1.137 -10.276 -5.424 1.00 97.00 281 PHE A C 1
ATOM 2300 O O . PHE A 1 281 ? 0.629 -10.493 -6.521 1.00 97.00 281 PHE A O 1
ATOM 2307 N N . ILE A 1 282 ? 1.647 -9.070 -5.126 1.00 97.94 282 ILE A N 1
ATOM 2308 C CA . ILE A 1 282 ? 1.689 -7.957 -6.091 1.00 97.94 282 ILE A CA 1
ATOM 2309 C C . ILE A 1 282 ? 2.765 -8.204 -7.155 1.00 97.94 282 ILE A C 1
ATOM 2311 O O . ILE A 1 282 ? 2.506 -8.014 -8.345 1.00 97.94 282 ILE A O 1
ATOM 2315 N N . GLY A 1 283 ? 3.955 -8.651 -6.739 1.00 97.12 283 GLY A N 1
ATOM 2316 C CA . GLY A 1 283 ? 5.026 -9.045 -7.658 1.00 97.12 283 GLY A CA 1
ATOM 2317 C C . GLY A 1 283 ? 4.592 -10.212 -8.546 1.00 97.12 283 GLY A C 1
ATOM 2318 O O . GLY A 1 283 ? 4.744 -10.158 -9.763 1.00 97.12 283 GLY A O 1
ATOM 2319 N N . GLU A 1 284 ? 3.941 -11.217 -7.959 1.00 96.12 284 GLU A N 1
ATOM 2320 C CA . GLU A 1 284 ? 3.379 -12.354 -8.695 1.00 96.12 284 GLU A CA 1
ATOM 2321 C C . GLU A 1 284 ? 2.312 -11.937 -9.705 1.00 96.12 284 GLU A C 1
ATOM 2323 O O . GLU A 1 284 ? 2.326 -12.382 -10.855 1.00 96.12 284 GLU A O 1
ATOM 2328 N N . TYR A 1 285 ? 1.387 -11.071 -9.280 1.00 97.25 285 TYR A N 1
ATOM 2329 C CA . TYR A 1 285 ? 0.344 -10.532 -10.140 1.00 97.25 285 TYR A CA 1
ATOM 2330 C C . TYR A 1 285 ? 0.954 -9.865 -11.375 1.00 97.25 285 TYR A C 1
ATOM 2332 O O . TYR A 1 285 ? 0.557 -10.193 -12.492 1.00 97.25 285 TYR A O 1
ATOM 2340 N N . LEU A 1 286 ? 1.948 -8.990 -11.182 1.00 97.50 286 LEU A N 1
ATOM 2341 C CA . LEU A 1 286 ? 2.654 -8.293 -12.259 1.00 97.50 286 LEU A CA 1
ATOM 2342 C C . LEU A 1 286 ? 3.409 -9.253 -13.186 1.00 97.50 286 LEU A C 1
ATOM 2344 O O . LEU A 1 286 ? 3.338 -9.099 -14.406 1.00 97.50 286 LEU A O 1
ATOM 2348 N N . ALA A 1 287 ? 4.104 -10.249 -12.632 1.00 96.12 287 ALA A N 1
ATOM 2349 C CA . ALA A 1 287 ? 4.885 -11.209 -13.410 1.00 96.12 287 ALA A CA 1
ATOM 2350 C C . ALA A 1 287 ? 4.009 -12.074 -14.338 1.00 96.12 287 ALA A C 1
ATOM 2352 O O . ALA A 1 287 ? 4.436 -12.425 -15.441 1.00 96.12 287 ALA A O 1
ATOM 2353 N N . ARG A 1 288 ? 2.772 -12.379 -13.916 1.00 95.00 288 ARG A N 1
ATOM 2354 C CA . ARG A 1 288 ? 1.803 -13.195 -14.672 1.00 95.00 288 ARG A CA 1
ATOM 2355 C C . ARG A 1 288 ? 1.006 -12.418 -15.723 1.00 95.00 288 ARG A C 1
ATOM 2357 O O . ARG A 1 288 ? 0.353 -13.046 -16.553 1.00 95.00 288 ARG A O 1
ATOM 2364 N N . GLN A 1 289 ? 1.030 -11.084 -15.710 1.00 93.88 289 GLN A N 1
ATOM 2365 C CA . GLN A 1 289 ? 0.292 -10.304 -16.707 1.00 93.88 289 GLN A CA 1
ATOM 2366 C C . GLN A 1 289 ? 0.872 -10.505 -18.116 1.00 93.88 289 GLN A C 1
ATOM 2368 O O . GLN A 1 289 ? 2.091 -10.634 -18.260 1.00 93.88 289 GLN A O 1
ATOM 2373 N N . PRO A 1 290 ? 0.050 -10.468 -19.178 1.00 90.62 290 PRO A N 1
ATOM 2374 C CA . PRO A 1 290 ? 0.554 -10.420 -20.545 1.00 90.62 290 PRO A CA 1
ATOM 2375 C C . PRO A 1 290 ? 1.280 -9.092 -20.812 1.00 90.62 290 PRO A C 1
ATOM 2377 O O . PRO A 1 290 ? 0.971 -8.056 -20.211 1.00 90.62 290 PRO A O 1
ATOM 2380 N N . PHE A 1 291 ? 2.274 -9.129 -21.702 1.00 80.44 291 PHE A N 1
ATOM 2381 C CA . PHE A 1 291 ? 2.849 -7.917 -22.279 1.00 80.44 291 PHE A CA 1
ATOM 2382 C C . PHE A 1 291 ? 1.901 -7.366 -23.340 1.00 80.44 291 PHE A C 1
ATOM 2384 O O . PHE A 1 291 ? 1.445 -8.121 -24.198 1.00 80.44 291 PHE A O 1
ATOM 2391 N N . HIS A 1 292 ? 1.684 -6.055 -23.334 1.00 69.88 292 HIS A N 1
ATOM 2392 C CA . HIS A 1 292 ? 1.304 -5.370 -24.561 1.00 69.88 292 HIS A CA 1
ATOM 2393 C C . HIS A 1 292 ? 2.592 -5.094 -25.333 1.00 69.88 292 HIS A C 1
ATOM 2395 O O . HIS A 1 292 ? 3.186 -4.028 -25.215 1.00 69.88 292 HIS A O 1
ATOM 2401 N N . LEU A 1 293 ? 3.078 -6.099 -26.064 1.00 57.09 293 LEU A N 1
ATOM 2402 C CA . LEU A 1 293 ? 3.969 -5.807 -27.176 1.00 57.09 293 LEU A CA 1
ATOM 2403 C C . LEU A 1 293 ? 3.062 -5.200 -28.243 1.00 57.09 293 LEU A C 1
ATOM 2405 O O . LEU A 1 293 ? 2.188 -5.889 -28.764 1.00 57.09 293 LEU A O 1
ATOM 2409 N N . GLU A 1 294 ? 3.210 -3.902 -28.501 1.00 52.38 294 GLU A N 1
ATOM 2410 C CA . GLU A 1 294 ? 2.853 -3.386 -29.816 1.00 52.38 294 GLU A CA 1
ATOM 2411 C C . GLU A 1 294 ? 3.713 -4.206 -30.783 1.00 52.38 294 GLU A C 1
ATOM 2413 O O . GLU A 1 294 ? 4.939 -4.082 -30.799 1.00 52.38 294 GLU A O 1
ATOM 2418 N N . GLU A 1 295 ? 3.092 -5.177 -31.453 1.00 44.34 295 GLU A N 1
ATOM 2419 C CA . GLU A 1 295 ? 3.681 -5.809 -32.622 1.00 44.34 295 GLU A CA 1
ATOM 2420 C C . GLU A 1 295 ? 3.879 -4.669 -33.623 1.00 44.34 295 GLU A C 1
ATOM 2422 O O . GLU A 1 295 ? 2.940 -4.242 -34.291 1.00 44.34 295 GLU A O 1
ATOM 2427 N N . ASP A 1 296 ? 5.087 -4.099 -33.632 1.00 46.16 296 ASP A N 1
ATOM 2428 C CA . ASP A 1 296 ? 5.589 -3.289 -34.735 1.00 46.16 296 ASP A CA 1
ATOM 2429 C C . ASP A 1 296 ? 5.634 -4.231 -35.949 1.00 46.16 296 ASP A C 1
ATOM 2431 O O . ASP A 1 296 ? 6.626 -4.914 -36.220 1.00 46.16 296 ASP A O 1
ATOM 2435 N N . ASP A 1 297 ? 4.494 -4.343 -36.627 1.00 44.16 297 ASP A N 1
ATOM 2436 C CA . ASP A 1 297 ? 4.388 -4.911 -37.960 1.00 44.16 297 ASP A CA 1
ATOM 2437 C C . ASP A 1 297 ? 5.184 -4.010 -38.919 1.00 44.16 297 ASP A C 1
ATOM 2439 O O . ASP A 1 297 ? 4.658 -3.025 -39.433 1.00 44.16 297 ASP A O 1
ATOM 2443 N N . GLY A 1 298 ? 6.444 -4.389 -39.161 1.00 45.22 298 GLY A N 1
ATOM 2444 C CA . GLY A 1 298 ? 7.168 -4.189 -40.429 1.00 45.22 298 GLY A CA 1
ATOM 2445 C C . GLY A 1 298 ? 7.675 -2.791 -40.765 1.00 45.22 298 GLY A C 1
ATOM 2446 O O . GLY A 1 298 ? 6.885 -1.982 -41.298 1.00 45.22 298 GLY A O 1
#

Organism: NCBI:txid2778369

Sequence (298 aa):
MVLGLDAVDEALHESGKQNALRKLLLWSWEQEGHLRQQPRATLIVTCRNTNELAHWLGISSPYEYELKPFHEVEVVVDEFSKQELILAVSLHLPIFAERFTQTYEALSPHGMSLSDIFDHPDKMRLFLNETGLRQVEAWQNVQPESLFLPAVHAEVFEALRHPTLWHCLLKLDGAMQSRVLDGDAEALAHLASRFLFWFCTKVQARGKRMRHEEMIEVLKVIARHCDPHQSPLHQQKEWMTHASRTAYMNHNQAKNFFEEALSAGLIVPDKAGWWRWRHAFIGEYLARQPFHLEEDDG

Radius of gyration: 22.68 Å; chains: 1; bounding box: 48×56×70 Å

Foldseek 3Di:
DEAEDEALVLCVVVPPCVVVSLVVVVVVLVVVLVDPDDDPYYYHYDHPDQVVVCVVSVDAPSDPPDRGNDPDPPPPPDFDDLLSLLLVCLQQVVLCSVLSQVLCCVPDPPNPHVCVVLVCVVNVVVVDDPVSNVSSVVSVVDPDPPPPQHHFDNLLSQVCSQVLLVVLLSPDDPVLNSCSSVVPLVSLLSSLVSLLVVLLVVVVSVPPPADSVLVLLLLLQLLQVQQCVVPQKDALVSQLVRSCVDPGDHSVVSVVVVVSCCVSQQWDDDPDRMIGGSRNSSSVSSPPDDDPPPPPDD

Secondary structure (DSSP, 8-state):
-EEEE--HHHHTT-TTTHHHHHHHHHHHHHHHTT-SS--SSEEEE--S-HHHHHHHHT---SSTT-SSSS--------PPPHHHHHHHHHHH-GGGHHHHHHHHHHH-TT---THHHHT-HHHHTTT--HHHHHHHHHHHHS------PPPPPHHHHHHHTSHHHHHHHHTS-HHHHHHHHTT-HHHHHHHHHHHHHHHHHHHHHTT----HHHHHHHHHHHHHHS-TTT-S-EEHHHHHHHHTTSTT--HHHHHHHHHHHHHTTSEEE-GGGEEEESSHHHHHHHHHSPP-------